Protein AF-A0A084JWZ4-F1 (afdb_monomer_lite)

Organism: Nonlabens ulvanivorans (NCBI:txid906888)

Secondary structure (DSSP, 8-state):
--HHHHHHHHHHHHHHHHHHHHHHHHHHHHHHHHHTTHHHHHHHHHHHHHHHHHHHHHHHHHHHHHHHHHH-THHHHTSHHHIIIIIIHHHHHHHHHHHHHHHHHHHHTT-GGGHHHHHHHHHHHHHHHHHHHHHHHHHHHHHHHHHHHHHHHHHHHHHHHHHHHHHHHHHHHHHHHHHHHHHHHHHHHHHHHHHHHHHHHHHHHHS-----S----

pLDDT: mean 75.34, std 12.25, range [32.91, 95.06]

Radius of gyration: 44.5 Å; chains: 1; bounding box: 97×30×131 Å

Sequence (217 aa):
MTSQNINEFIIKKAERQAILRHRKVELEQLDFDLIGSKFTRGLRTTYYFIKRILLLLLGIVLLVTGLTFFMAPDIIFDSPETKALIIDEVSKDEIKDFKTKVVQASLETNLTERKNLFDLTIDTFVNARKKMIEEEVTFAIQFLAVLIILLAISFFYISRLSRKLQKRNQLISKADTLTQNILRDYQLTIDEEEKELDLMKGMLTQNSPNSDPNKPI

Foldseek 3Di:
DPLVVLVVVLVVLVVVLVVLVVVLVVLVVVLVVVVVPQVVLVVLLVVLVVLLVVLLVLLVVLQVVLVCCQVCVVVVCVDPVNCCVQLVVVLVVVLVVVLVVLVVVCVVPVPPVCPVVSVVVSVVVSVVVSVVSVVVSSVVSNVVSVVSNVVSVVSNVVSVVSVVSSVVSVVVNVVSVVSVVVSVVSVVVSVVSVVVSVVSVVVSVVPDPDPDPDDDD

Structure (mmCIF, N/CA/C/O backbone):
data_AF-A0A084JWZ4-F1
#
_entry.id   AF-A0A084JWZ4-F1
#
loop_
_atom_site.group_PDB
_atom_site.id
_atom_site.type_symbol
_atom_site.label_atom_id
_atom_site.label_alt_id
_atom_site.label_comp_id
_atom_site.label_asym_id
_atom_site.label_entity_id
_atom_site.label_seq_id
_atom_site.pdbx_PDB_ins_code
_atom_site.Cartn_x
_atom_site.Cartn_y
_atom_site.Cartn_z
_atom_site.occupancy
_atom_site.B_iso_or_equiv
_atom_site.auth_seq_id
_atom_site.auth_comp_id
_atom_site.auth_asym_id
_atom_site.auth_atom_id
_atom_site.pdbx_PDB_model_num
ATOM 1 N N . MET A 1 1 ? -36.615 -14.249 58.128 1.00 49.28 1 MET A N 1
ATOM 2 C CA . MET A 1 1 ? -35.277 -13.639 58.289 1.00 49.28 1 MET A CA 1
ATOM 3 C C . MET A 1 1 ? -35.343 -12.693 59.473 1.00 49.28 1 MET A C 1
ATOM 5 O O . MET A 1 1 ? -36.250 -11.877 59.509 1.00 49.28 1 MET A O 1
ATOM 9 N N . THR A 1 2 ? -34.459 -12.834 60.458 1.00 55.88 2 THR A N 1
ATOM 10 C CA . THR A 1 2 ? -34.326 -11.896 61.585 1.00 55.88 2 THR A CA 1
ATOM 11 C C . THR A 1 2 ? -33.846 -10.531 61.084 1.00 55.88 2 THR A C 1
ATOM 13 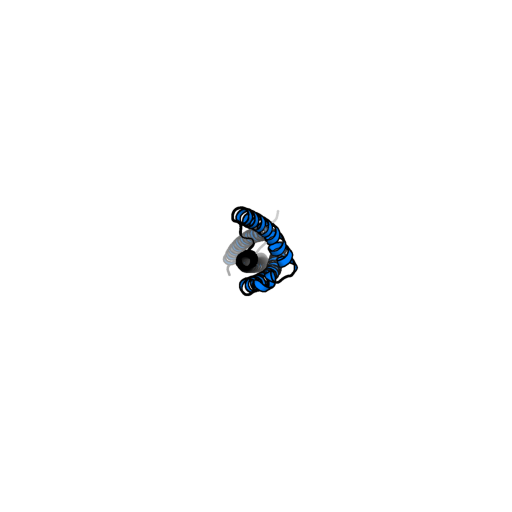O O . THR A 1 2 ? -33.060 -10.467 60.141 1.00 55.88 2 THR A O 1
ATOM 16 N N . SER A 1 3 ? -34.290 -9.440 61.711 1.00 58.22 3 SER A N 1
ATOM 17 C CA . SER A 1 3 ? -33.994 -8.053 61.305 1.00 58.22 3 SER A CA 1
ATOM 18 C C . SER A 1 3 ? -32.489 -7.764 61.180 1.00 58.22 3 SER A C 1
ATOM 20 O O . SER A 1 3 ? -32.076 -6.990 60.322 1.00 58.22 3 SER A O 1
ATOM 22 N N . GLN A 1 4 ? -31.656 -8.448 61.975 1.00 63.34 4 GLN A N 1
ATOM 23 C CA . GLN A 1 4 ? -30.190 -8.411 61.873 1.00 63.34 4 GLN A CA 1
ATOM 24 C C . GLN A 1 4 ? -29.649 -8.995 60.558 1.00 63.34 4 GLN A C 1
ATOM 26 O O . GLN A 1 4 ? -28.788 -8.372 59.946 1.00 63.34 4 GLN A O 1
ATOM 31 N N . ASN A 1 5 ? -30.194 -10.118 60.073 1.00 67.12 5 ASN A N 1
ATOM 32 C CA . ASN A 1 5 ? -29.768 -10.725 58.804 1.00 67.12 5 ASN A CA 1
ATOM 33 C C . ASN A 1 5 ? -30.098 -9.828 57.604 1.00 67.12 5 ASN A C 1
ATOM 35 O O . ASN A 1 5 ? -29.364 -9.824 56.622 1.00 67.12 5 ASN A O 1
ATOM 39 N N . ILE A 1 6 ? -31.193 -9.065 57.673 1.00 66.31 6 ILE A N 1
ATOM 40 C CA . ILE A 1 6 ? -31.564 -8.114 56.616 1.00 66.31 6 ILE A CA 1
ATOM 41 C C . ILE A 1 6 ? -30.599 -6.919 56.626 1.00 66.31 6 ILE A C 1
ATOM 43 O O . ILE A 1 6 ? -30.155 -6.481 55.569 1.00 66.31 6 ILE A O 1
ATOM 47 N N . ASN A 1 7 ? -30.205 -6.440 57.809 1.00 70.69 7 ASN A N 1
ATOM 48 C CA . ASN A 1 7 ? -29.277 -5.317 57.945 1.00 70.69 7 ASN A CA 1
ATOM 49 C C . ASN A 1 7 ? -27.851 -5.668 57.472 1.00 70.69 7 ASN A C 1
ATOM 51 O O . ASN A 1 7 ? -27.234 -4.894 56.744 1.00 70.69 7 ASN A O 1
ATOM 55 N N . GLU A 1 8 ? -27.352 -6.865 57.799 1.00 74.19 8 GLU A N 1
ATOM 56 C CA . GLU A 1 8 ? -26.080 -7.380 57.262 1.00 74.19 8 GLU A CA 1
ATOM 57 C C . GLU A 1 8 ? -26.112 -7.521 55.732 1.00 74.19 8 GLU A C 1
ATOM 59 O O . GLU A 1 8 ? -25.141 -7.191 55.046 1.00 74.19 8 GLU A O 1
ATOM 64 N N . PHE A 1 9 ? -27.242 -7.968 55.175 1.00 73.06 9 PHE A N 1
ATOM 65 C CA . PHE A 1 9 ? -27.407 -8.103 53.728 1.00 73.06 9 PHE A CA 1
ATOM 66 C C . PHE A 1 9 ? -27.413 -6.742 53.016 1.00 73.06 9 PHE A C 1
ATOM 68 O O . PHE A 1 9 ? -26.829 -6.610 51.939 1.00 73.06 9 PHE A O 1
ATOM 75 N N . ILE A 1 10 ? -28.014 -5.719 53.635 1.00 73.44 10 ILE A N 1
ATOM 76 C CA . ILE A 1 10 ? -28.015 -4.335 53.140 1.00 73.44 10 ILE A CA 1
ATOM 77 C C . ILE A 1 10 ? -26.596 -3.756 53.131 1.00 73.44 10 ILE A C 1
ATOM 79 O O . ILE A 1 10 ? -26.191 -3.188 52.119 1.00 73.44 10 ILE A O 1
ATOM 83 N N . ILE A 1 11 ? -25.823 -3.933 54.209 1.00 77.44 11 ILE A N 1
ATOM 84 C CA . ILE A 1 11 ? -24.435 -3.441 54.292 1.00 77.44 11 ILE A CA 1
ATOM 85 C C . ILE A 1 11 ? -23.574 -4.090 53.203 1.00 77.44 11 ILE A C 1
ATOM 87 O O . ILE A 1 11 ? -22.902 -3.395 52.443 1.00 77.44 11 ILE A O 1
ATOM 91 N N . LYS A 1 12 ? -23.668 -5.415 53.047 1.00 77.25 12 LYS A N 1
ATOM 92 C CA . LYS A 1 12 ? -22.908 -6.157 52.032 1.00 77.25 12 LYS A CA 1
ATOM 93 C C . LYS A 1 12 ? -23.286 -5.763 50.597 1.00 77.25 12 LYS A C 1
ATOM 95 O O . LYS A 1 12 ? -22.424 -5.726 49.718 1.00 77.25 12 LYS A O 1
ATOM 100 N N . LYS A 1 13 ? -24.563 -5.447 50.343 1.00 74.94 13 LYS A N 1
ATOM 101 C CA . LYS A 1 13 ? -25.017 -4.898 49.053 1.00 74.94 13 LYS A CA 1
ATOM 102 C C . LYS A 1 13 ? -24.510 -3.472 48.824 1.00 74.94 13 LYS A C 1
ATOM 104 O O . LYS A 1 13 ? -24.059 -3.180 47.723 1.00 74.94 13 LYS A O 1
ATOM 109 N N . ALA A 1 14 ? -24.508 -2.617 49.846 1.00 74.00 14 ALA A N 1
ATOM 110 C CA . ALA A 1 14 ? -23.980 -1.256 49.746 1.00 74.00 14 ALA A CA 1
ATOM 111 C C . ALA A 1 14 ? -22.467 -1.236 49.446 1.00 74.00 14 ALA A C 1
ATOM 113 O O . ALA A 1 14 ? -22.013 -0.469 48.597 1.00 74.00 14 ALA A O 1
ATOM 114 N N . GLU A 1 15 ? -21.689 -2.127 50.070 1.00 74.62 15 GLU A N 1
ATOM 115 C CA . GLU A 1 15 ? -20.261 -2.300 49.763 1.00 74.62 15 GLU A CA 1
ATOM 116 C C . GLU A 1 15 ? -20.035 -2.752 48.315 1.00 74.62 15 GLU A C 1
ATOM 118 O O . GLU A 1 15 ? -19.176 -2.217 47.611 1.00 74.62 15 GLU A O 1
ATOM 123 N N . ARG A 1 16 ? -20.843 -3.702 47.830 1.00 73.44 16 ARG A N 1
ATOM 124 C CA . ARG A 1 16 ? -20.777 -4.157 46.437 1.00 73.44 16 ARG A CA 1
ATOM 125 C C . ARG A 1 16 ? -21.090 -3.023 45.460 1.00 73.44 16 ARG A C 1
ATOM 127 O O . ARG A 1 16 ? -20.353 -2.846 44.491 1.00 73.44 16 ARG A O 1
ATOM 134 N N . GLN A 1 17 ? -22.106 -2.216 45.754 1.00 73.75 17 GLN A N 1
ATOM 135 C CA . GLN A 1 17 ? -22.479 -1.060 44.943 1.00 73.75 17 GLN A CA 1
ATOM 136 C C . GLN A 1 17 ? -21.348 -0.018 44.884 1.00 73.75 17 GLN A C 1
ATOM 138 O O . GLN A 1 17 ? -21.063 0.526 43.815 1.00 73.75 17 GLN A O 1
ATOM 143 N N . ALA A 1 18 ? -20.646 0.223 45.997 1.00 75.62 18 ALA A N 1
ATOM 144 C CA . ALA A 1 18 ? -19.486 1.114 46.033 1.00 75.62 18 ALA A CA 1
ATOM 145 C C . ALA A 1 18 ? -18.337 0.610 45.138 1.00 75.62 18 ALA A C 1
ATOM 147 O O . ALA A 1 18 ? -17.755 1.390 44.380 1.00 75.62 18 ALA A O 1
ATOM 148 N N . ILE A 1 19 ? -18.059 -0.699 45.152 1.00 78.56 19 ILE A N 1
ATOM 149 C CA . ILE A 1 19 ? -17.044 -1.326 44.288 1.00 78.56 19 ILE A CA 1
ATOM 150 C C . ILE A 1 19 ? -17.431 -1.208 42.806 1.00 78.56 19 ILE A C 1
ATOM 152 O O . ILE A 1 19 ? -16.580 -0.913 41.964 1.00 78.56 19 ILE A O 1
ATOM 156 N N . LEU A 1 20 ? -18.707 -1.417 42.470 1.00 76.12 20 LEU A N 1
ATOM 157 C CA . LEU A 1 20 ? -19.204 -1.288 41.096 1.00 76.12 20 LEU A CA 1
ATOM 158 C C . LEU A 1 20 ? -19.102 0.157 40.592 1.00 76.12 20 LEU A C 1
ATOM 160 O O . LEU A 1 20 ? -18.635 0.382 39.476 1.00 76.12 20 LEU A O 1
ATOM 164 N N . ARG A 1 21 ? -19.462 1.140 41.427 1.00 77.00 21 ARG A N 1
ATOM 165 C CA . ARG A 1 21 ? -19.322 2.570 41.110 1.00 77.00 21 ARG A CA 1
ATOM 166 C C . ARG A 1 21 ? -17.859 2.961 40.894 1.00 77.00 21 ARG A C 1
ATOM 168 O O . ARG A 1 21 ? -17.566 3.648 39.921 1.00 77.00 21 ARG A O 1
ATOM 175 N N . HIS A 1 22 ? -16.942 2.472 41.731 1.00 77.25 22 HIS A N 1
ATOM 176 C CA . HIS A 1 22 ? -15.507 2.711 41.557 1.00 77.25 22 HIS A CA 1
ATOM 177 C C . HIS A 1 22 ? -14.990 2.165 40.218 1.00 77.25 22 HIS A C 1
ATOM 179 O O . HIS A 1 22 ? -14.359 2.888 39.451 1.00 77.25 22 HIS A O 1
ATOM 185 N N . ARG A 1 23 ? -15.321 0.909 39.888 1.00 76.19 23 ARG A N 1
ATOM 186 C CA . ARG A 1 23 ? -14.926 0.290 38.610 1.00 76.19 23 ARG A CA 1
ATOM 187 C C . ARG A 1 23 ? -15.534 0.995 37.400 1.00 76.19 23 ARG A C 1
ATOM 189 O O . ARG A 1 23 ? -14.887 1.082 36.361 1.00 76.19 23 ARG A O 1
ATOM 196 N N . LYS A 1 24 ? -16.759 1.515 37.522 1.00 79.38 24 LYS A N 1
ATOM 197 C CA . LYS A 1 24 ? -17.387 2.317 36.467 1.00 79.38 24 LYS A CA 1
ATOM 198 C C . LYS A 1 24 ? -16.588 3.592 36.190 1.00 79.38 24 LYS A C 1
ATOM 200 O O . LYS A 1 24 ? -16.329 3.884 35.031 1.00 79.38 24 LYS A O 1
ATOM 205 N N . VAL A 1 25 ? -16.163 4.309 37.232 1.00 81.44 25 VAL A N 1
ATOM 206 C CA . VAL A 1 25 ? -15.364 5.540 37.092 1.00 81.44 25 VAL A CA 1
ATOM 207 C C . VAL A 1 25 ? -14.001 5.256 36.450 1.00 81.44 25 VAL A C 1
ATOM 209 O O . VAL A 1 25 ? -13.590 5.992 35.557 1.00 81.44 25 VAL A O 1
ATOM 212 N N . GLU A 1 26 ? -13.329 4.164 36.831 1.00 78.56 26 GLU A N 1
ATOM 213 C CA . GLU A 1 26 ? -12.083 3.734 36.172 1.00 78.56 26 GLU A CA 1
ATOM 214 C C . GLU A 1 26 ? -12.296 3.439 34.678 1.00 78.56 26 GLU A C 1
ATOM 216 O O . GLU A 1 26 ? -11.493 3.846 33.838 1.00 78.56 26 GLU A O 1
ATOM 221 N N . LEU A 1 27 ? -13.396 2.766 34.326 1.00 77.50 27 LEU A N 1
ATOM 222 C CA . LEU A 1 27 ? -13.747 2.471 32.934 1.00 77.50 27 LEU A CA 1
ATOM 223 C C . LEU A 1 27 ? -14.128 3.728 32.138 1.00 77.50 27 LEU A C 1
ATOM 225 O O . LEU A 1 27 ? -13.791 3.816 30.960 1.00 77.50 27 LEU A O 1
ATOM 229 N N . GLU A 1 28 ? -14.794 4.703 32.759 1.00 77.62 28 GLU A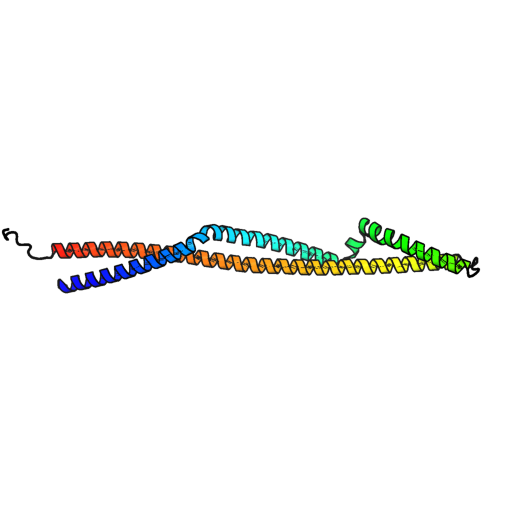 N 1
ATOM 230 C CA . GLU A 1 28 ? -15.114 5.998 32.141 1.00 77.62 28 GLU A CA 1
ATOM 231 C C . GLU A 1 28 ? -13.851 6.822 31.868 1.00 77.62 28 GLU A C 1
ATOM 233 O O . GLU A 1 28 ? -13.738 7.418 30.798 1.00 77.62 28 GLU A O 1
ATOM 238 N N . GLN A 1 29 ? -12.880 6.817 32.786 1.00 79.19 29 GLN A N 1
ATOM 239 C CA . GLN A 1 29 ? -11.580 7.461 32.572 1.00 79.19 29 GLN A CA 1
ATOM 240 C C . GLN A 1 29 ? -10.803 6.796 31.429 1.00 79.19 29 GLN A C 1
ATOM 242 O O . GLN A 1 29 ? -10.316 7.483 30.533 1.00 79.19 29 GLN A O 1
ATOM 247 N N . LEU A 1 30 ? -10.770 5.460 31.401 1.00 73.56 30 LEU A N 1
ATOM 248 C CA . LEU A 1 30 ? -10.185 4.693 30.298 1.00 73.56 30 LEU A CA 1
ATOM 249 C C . LEU A 1 30 ? -10.874 4.982 28.956 1.00 73.56 30 LEU A C 1
ATOM 251 O O . LEU A 1 30 ? -10.190 5.126 27.944 1.00 73.56 30 LEU A O 1
ATOM 255 N N . ASP 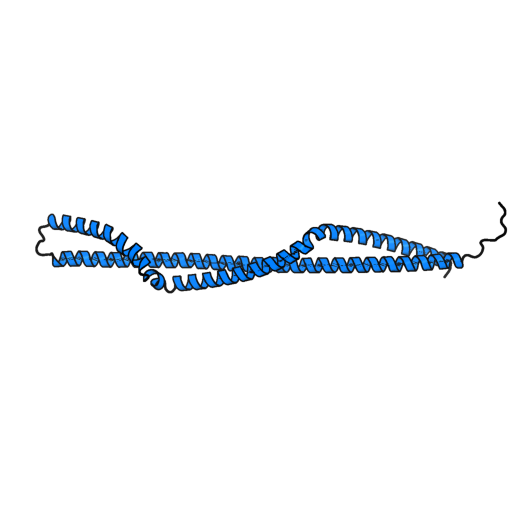A 1 31 ? -12.208 5.086 28.922 1.00 73.31 31 ASP A N 1
ATOM 256 C CA . ASP A 1 31 ? -12.927 5.447 27.695 1.00 73.31 31 ASP A CA 1
ATOM 257 C C . ASP A 1 31 ? -12.630 6.894 27.285 1.00 73.31 31 ASP A C 1
ATOM 259 O O . ASP A 1 31 ? -12.430 7.151 26.100 1.00 73.31 31 ASP A O 1
ATOM 263 N N . PHE A 1 32 ? -12.528 7.833 28.233 1.00 71.06 32 PHE A N 1
ATOM 264 C CA . PHE A 1 32 ? -12.199 9.237 27.965 1.00 71.06 32 PHE A CA 1
ATOM 265 C C . PHE A 1 32 ? -10.807 9.407 27.349 1.00 71.06 32 PHE A C 1
ATOM 267 O O . PHE A 1 32 ? -10.669 10.083 26.324 1.00 71.06 32 PHE A O 1
ATOM 274 N N . ASP A 1 33 ? -9.807 8.701 27.875 1.00 67.31 33 ASP A N 1
ATOM 275 C CA . ASP A 1 33 ? -8.459 8.659 27.299 1.00 67.31 33 ASP A CA 1
ATOM 276 C C . ASP A 1 33 ? -8.450 8.062 25.876 1.00 67.31 33 ASP A C 1
ATOM 278 O O . ASP A 1 33 ? -7.599 8.390 25.042 1.00 67.31 33 ASP A O 1
ATOM 282 N N . LEU A 1 34 ? -9.437 7.220 25.548 1.00 65.75 34 LEU A N 1
ATOM 283 C CA . LEU A 1 34 ? -9.614 6.607 24.227 1.00 65.75 34 LEU A CA 1
ATOM 284 C C . LEU A 1 34 ? -10.520 7.427 23.277 1.00 65.75 34 LEU A C 1
ATOM 286 O O . LEU A 1 34 ? -10.399 7.296 22.050 1.00 65.75 34 LEU A O 1
ATOM 290 N N . ILE A 1 35 ? -11.399 8.296 23.797 1.00 59.91 35 ILE A N 1
ATOM 291 C CA . ILE A 1 35 ? -12.457 9.019 23.060 1.00 59.91 35 ILE A CA 1
ATOM 292 C C . ILE A 1 35 ? -11.898 9.976 22.002 1.00 59.91 35 ILE A C 1
ATOM 294 O O . ILE A 1 35 ? -12.478 10.076 20.914 1.00 59.91 35 ILE A O 1
ATOM 298 N N . GLY A 1 36 ? -10.729 10.587 22.228 1.00 55.69 36 GLY A N 1
ATOM 299 C CA . GLY A 1 36 ? -10.075 11.453 21.234 1.00 55.69 36 GLY A CA 1
ATOM 300 C C . GLY A 1 36 ? -9.778 10.760 19.888 1.00 55.69 36 GLY A C 1
ATOM 301 O O . GLY A 1 36 ? -9.501 11.413 18.880 1.00 55.69 36 GLY A O 1
ATOM 302 N N . SER A 1 37 ? -9.859 9.425 19.837 1.00 59.88 37 SER A N 1
ATOM 303 C CA . SER A 1 37 ? -9.441 8.605 18.700 1.00 59.88 37 SER A CA 1
ATOM 304 C C . SER A 1 37 ? -10.580 8.007 17.861 1.00 59.88 37 SER A C 1
ATOM 306 O O . SER A 1 37 ? -10.310 7.499 16.774 1.00 59.88 37 SER A O 1
ATOM 308 N N . LYS A 1 38 ? -11.847 8.038 18.301 1.00 62.94 38 LYS A N 1
ATOM 309 C CA . LYS A 1 38 ? -12.907 7.190 17.701 1.00 62.94 38 LYS A CA 1
ATOM 310 C C . LYS A 1 38 ? -13.299 7.607 16.272 1.00 62.94 38 LYS A C 1
ATOM 312 O O . LYS A 1 38 ? -13.187 6.810 15.338 1.00 62.94 38 LYS A O 1
ATOM 317 N N . PHE A 1 39 ? -13.676 8.871 16.061 1.00 63.94 39 PHE A N 1
ATOM 318 C CA . PHE A 1 39 ? -14.054 9.376 14.727 1.00 63.94 39 PHE A CA 1
ATOM 319 C C . PHE A 1 39 ? -12.855 9.425 13.764 1.00 63.94 39 PHE A C 1
ATOM 321 O O . PHE A 1 39 ? -12.931 9.002 12.607 1.00 63.94 39 PHE A O 1
ATOM 328 N N . THR A 1 40 ? -11.699 9.855 14.272 1.00 68.00 40 THR A N 1
ATOM 329 C CA . THR A 1 40 ? -10.453 9.911 13.499 1.00 68.00 40 THR A CA 1
ATOM 330 C C . THR A 1 40 ? -9.952 8.512 13.112 1.00 68.00 40 THR A C 1
ATOM 332 O O . THR A 1 40 ? -9.404 8.352 12.019 1.00 68.00 40 THR A O 1
ATOM 335 N N . ARG A 1 41 ? -10.186 7.463 13.921 1.00 69.94 41 ARG A N 1
ATOM 336 C CA . ARG A 1 41 ? -9.896 6.058 13.560 1.00 69.94 41 ARG A CA 1
ATOM 337 C C . ARG A 1 41 ? -10.771 5.531 12.437 1.00 69.94 41 ARG A C 1
ATOM 339 O O . ARG A 1 41 ? -10.244 4.829 11.571 1.00 69.94 41 ARG A O 1
ATOM 346 N N . GLY A 1 42 ? -12.066 5.846 12.440 1.00 66.75 42 GLY A N 1
ATOM 347 C CA . GLY A 1 42 ? -12.983 5.457 11.364 1.00 66.75 42 GLY A CA 1
ATOM 348 C C . GLY A 1 42 ? -12.496 5.989 10.016 1.00 66.75 42 GLY A C 1
ATOM 349 O O . GLY A 1 42 ? -12.228 5.214 9.096 1.00 66.75 42 GLY A O 1
ATOM 350 N N . LEU A 1 43 ? -12.226 7.297 9.954 1.00 73.12 43 LEU A N 1
ATOM 351 C CA . LEU A 1 43 ? -11.665 7.951 8.768 1.00 73.12 43 LEU A CA 1
ATOM 352 C C . LEU A 1 43 ? -10.295 7.386 8.375 1.00 73.12 43 LEU A C 1
ATOM 354 O O . LEU A 1 43 ? -10.064 7.098 7.201 1.00 73.12 43 LEU A O 1
ATOM 358 N N . ARG A 1 44 ? -9.394 7.149 9.340 1.00 73.19 44 ARG A N 1
ATOM 359 C CA . ARG A 1 44 ? -8.085 6.524 9.073 1.00 73.19 44 ARG A CA 1
ATOM 360 C C . ARG A 1 44 ? -8.225 5.126 8.479 1.00 73.19 44 ARG A C 1
ATOM 362 O O . ARG A 1 44 ? -7.455 4.762 7.598 1.00 73.19 44 ARG A O 1
ATOM 369 N N . THR A 1 45 ? -9.191 4.336 8.936 1.00 75.12 45 THR A N 1
ATOM 370 C CA . THR A 1 45 ? -9.418 2.970 8.441 1.00 75.12 45 THR A CA 1
ATOM 371 C C . THR A 1 45 ? -9.863 2.979 6.979 1.00 75.12 45 THR A C 1
ATOM 373 O O . THR A 1 45 ? -9.301 2.234 6.173 1.00 75.12 45 THR A O 1
ATOM 376 N N . THR A 1 46 ? -10.795 3.865 6.617 1.00 76.50 46 THR A N 1
ATOM 377 C CA . THR A 1 46 ? -11.227 4.071 5.225 1.00 76.50 46 THR A CA 1
ATOM 378 C C . THR A 1 46 ? -10.095 4.630 4.364 1.00 76.50 46 THR A C 1
ATOM 380 O O . THR A 1 46 ? -9.848 4.131 3.267 1.00 76.50 46 THR A O 1
ATOM 383 N N . TYR A 1 47 ? -9.328 5.590 4.886 1.00 85.75 47 TYR A N 1
ATOM 384 C CA . TYR A 1 47 ? -8.145 6.130 4.215 1.00 85.75 47 TYR A CA 1
ATOM 385 C C . TYR A 1 47 ? -7.109 5.040 3.905 1.00 85.75 47 TYR A C 1
ATOM 387 O O . TYR A 1 47 ? -6.653 4.938 2.768 1.00 85.75 47 TYR A O 1
ATOM 395 N N . TYR A 1 48 ? -6.760 4.180 4.871 1.00 82.75 48 TYR A N 1
ATOM 396 C CA . TYR A 1 48 ? -5.814 3.082 4.637 1.00 82.75 48 TYR A CA 1
ATOM 397 C C . TYR A 1 48 ? -6.335 2.069 3.617 1.00 82.75 48 TYR A C 1
ATOM 399 O O . TYR A 1 48 ? -5.536 1.498 2.875 1.00 82.75 48 TYR A O 1
ATOM 407 N N . PHE A 1 49 ? -7.650 1.855 3.556 1.00 78.69 49 PHE A N 1
ATOM 408 C CA . PHE A 1 49 ? -8.265 0.991 2.554 1.00 78.69 49 PHE A CA 1
ATOM 409 C C . PHE A 1 49 ? -8.137 1.572 1.140 1.00 78.69 49 PHE A C 1
ATOM 411 O O . PHE A 1 49 ? -7.635 0.888 0.248 1.00 78.69 49 PHE A O 1
ATOM 418 N N . ILE A 1 50 ? -8.505 2.843 0.949 1.00 85.50 50 ILE A N 1
ATOM 419 C CA . ILE A 1 50 ? -8.387 3.533 -0.345 1.00 85.50 50 ILE A CA 1
ATOM 420 C C . ILE A 1 50 ? -6.919 3.608 -0.771 1.00 85.50 50 ILE A C 1
ATOM 422 O O . ILE A 1 50 ? -6.570 3.200 -1.879 1.00 85.50 50 ILE A O 1
ATOM 426 N N . LYS A 1 51 ? -6.037 4.042 0.139 1.00 84.94 51 LYS A N 1
ATOM 427 C CA . LYS A 1 51 ? -4.589 4.096 -0.088 1.00 84.94 51 LYS A CA 1
ATOM 428 C C . LYS A 1 51 ? -4.052 2.742 -0.541 1.00 84.94 51 LYS A C 1
ATOM 430 O O . LYS A 1 51 ? -3.253 2.678 -1.465 1.00 84.94 51 LYS A O 1
ATOM 435 N N . ARG A 1 52 ? -4.506 1.649 0.074 1.00 85.19 52 ARG A N 1
ATOM 436 C CA . ARG A 1 52 ? -4.100 0.293 -0.304 1.00 85.19 52 ARG A CA 1
ATOM 437 C C . ARG A 1 52 ? -4.508 -0.053 -1.736 1.00 85.19 52 ARG A C 1
ATOM 439 O O . ARG A 1 52 ? -3.680 -0.600 -2.455 1.00 85.19 52 ARG A O 1
ATOM 446 N N . ILE A 1 53 ? -5.748 0.228 -2.135 1.00 88.12 53 ILE A N 1
ATOM 447 C CA . ILE A 1 53 ? -6.227 -0.055 -3.499 1.00 88.12 53 ILE A CA 1
ATOM 448 C C . ILE A 1 53 ? -5.382 0.707 -4.519 1.00 88.12 53 ILE A C 1
ATOM 450 O O . ILE A 1 53 ? -4.890 0.114 -5.475 1.00 88.12 53 ILE A O 1
ATOM 454 N N . LEU A 1 54 ? -5.151 1.993 -4.264 1.00 91.19 54 LEU A N 1
ATOM 455 C CA . LEU A 1 54 ? -4.384 2.863 -5.150 1.00 91.19 54 LEU A CA 1
ATOM 456 C C . LEU A 1 54 ? -2.926 2.388 -5.278 1.00 91.19 54 LEU A C 1
ATOM 458 O O . LEU A 1 54 ? -2.411 2.262 -6.383 1.00 91.19 54 LEU A O 1
ATOM 462 N N . LEU A 1 55 ? -2.292 2.016 -4.159 1.00 90.69 55 LEU A N 1
ATOM 463 C CA . LEU A 1 55 ? -0.936 1.453 -4.150 1.00 90.69 55 LEU A CA 1
ATOM 464 C C . LEU A 1 55 ? -0.840 0.099 -4.864 1.00 90.69 55 LEU A C 1
ATOM 466 O O . LEU A 1 55 ? 0.175 -0.176 -5.496 1.00 90.69 55 LEU A O 1
ATOM 470 N N . LEU A 1 56 ? -1.865 -0.756 -4.760 1.00 91.19 56 LEU A N 1
ATOM 471 C CA . LEU A 1 56 ? -1.896 -2.029 -5.487 1.00 91.19 56 LEU A CA 1
ATOM 472 C C . LEU A 1 56 ? -1.992 -1.802 -6.990 1.00 91.19 56 LEU A C 1
ATOM 474 O O . LEU A 1 56 ? -1.224 -2.408 -7.726 1.00 91.19 56 LEU A O 1
ATOM 478 N N . LEU A 1 57 ? -2.899 -0.928 -7.430 1.00 92.50 57 LEU A N 1
ATOM 479 C CA . LEU A 1 57 ? -3.043 -0.587 -8.844 1.00 92.50 57 LEU A CA 1
ATOM 480 C C . LEU A 1 57 ? -1.746 -0.005 -9.402 1.00 92.50 57 LEU A C 1
ATOM 482 O O . LEU A 1 57 ? -1.253 -0.485 -10.417 1.00 92.50 57 LEU A O 1
ATOM 486 N N . LEU A 1 58 ? -1.152 0.962 -8.698 1.00 94.00 58 LEU A N 1
ATOM 487 C CA . LEU A 1 58 ? 0.109 1.573 -9.106 1.00 94.00 58 LEU A CA 1
ATOM 488 C C . LEU A 1 58 ? 1.248 0.545 -9.169 1.00 94.00 58 LEU A C 1
ATOM 490 O O . LEU A 1 58 ? 2.001 0.524 -10.137 1.00 94.00 58 LEU A O 1
ATOM 494 N N . GLY A 1 59 ? 1.346 -0.337 -8.170 1.00 91.81 59 GLY A N 1
ATOM 495 C CA . GLY A 1 59 ? 2.330 -1.419 -8.154 1.00 91.81 59 GLY A CA 1
ATOM 496 C C . GLY A 1 59 ? 2.147 -2.406 -9.309 1.00 91.81 59 GLY A C 1
ATOM 497 O O . GLY A 1 59 ? 3.131 -2.805 -9.918 1.00 91.81 59 GLY A O 1
ATOM 498 N N . ILE A 1 60 ? 0.905 -2.769 -9.651 1.00 93.25 60 ILE A N 1
ATOM 499 C CA . ILE A 1 60 ? 0.613 -3.652 -10.792 1.00 93.25 60 ILE A CA 1
ATOM 500 C C . ILE A 1 60 ? 1.026 -2.981 -12.100 1.00 93.25 60 ILE A C 1
ATOM 502 O O . ILE A 1 60 ? 1.719 -3.607 -12.895 1.00 93.25 60 ILE A O 1
ATOM 506 N N . VAL A 1 61 ? 0.649 -1.716 -12.306 1.00 94.69 61 VAL A N 1
ATOM 507 C CA . VAL A 1 61 ? 1.013 -0.967 -13.517 1.00 94.69 61 VAL A CA 1
ATOM 508 C C . VAL A 1 61 ? 2.531 -0.881 -13.656 1.00 94.69 61 VAL A C 1
ATOM 510 O O . VAL A 1 61 ? 3.059 -1.248 -14.696 1.00 94.69 61 VAL A O 1
ATOM 513 N N . LEU A 1 62 ? 3.243 -0.480 -12.599 1.00 94.25 62 LEU A N 1
ATOM 514 C CA . LEU A 1 62 ? 4.707 -0.407 -12.615 1.00 94.25 62 LEU A CA 1
ATOM 515 C C . LEU A 1 62 ? 5.354 -1.767 -12.883 1.00 94.25 62 LEU A C 1
ATOM 517 O O . LEU A 1 62 ? 6.318 -1.837 -13.637 1.00 94.25 62 LEU A O 1
ATOM 521 N N . LEU A 1 63 ? 4.831 -2.843 -12.293 1.00 93.94 63 LEU A N 1
ATOM 522 C CA . LEU A 1 63 ? 5.368 -4.185 -12.500 1.00 93.94 63 LEU A CA 1
ATOM 523 C C . LEU A 1 63 ? 5.173 -4.646 -13.945 1.00 93.94 63 LEU A C 1
ATOM 525 O O . LEU A 1 63 ? 6.107 -5.186 -14.530 1.00 93.94 63 LEU A O 1
ATOM 529 N N . VAL A 1 64 ? 3.986 -4.419 -14.518 1.00 93.81 64 VAL A N 1
ATOM 530 C CA . VAL A 1 64 ? 3.709 -4.738 -15.923 1.00 93.81 64 VAL A CA 1
ATOM 531 C C . VAL A 1 64 ? 4.642 -3.929 -16.812 1.00 93.81 64 VAL A C 1
ATOM 533 O O . VAL A 1 64 ? 5.405 -4.530 -17.552 1.00 93.81 64 VAL A O 1
ATOM 536 N N . THR A 1 65 ? 4.667 -2.602 -16.675 1.00 91.75 65 THR A N 1
ATOM 537 C CA . THR A 1 65 ? 5.528 -1.723 -17.477 1.00 91.75 65 THR A CA 1
ATOM 538 C C . THR A 1 65 ? 7.006 -2.100 -17.365 1.00 91.75 65 THR A C 1
ATOM 540 O O . THR A 1 65 ? 7.692 -2.201 -18.378 1.00 91.75 65 THR A O 1
ATOM 543 N N . GLY A 1 66 ? 7.495 -2.364 -16.150 1.00 91.88 66 GLY A N 1
ATOM 544 C CA . GLY A 1 66 ? 8.870 -2.798 -15.920 1.00 91.88 66 GLY A CA 1
ATOM 545 C C . GLY A 1 66 ? 9.183 -4.141 -16.584 1.00 91.88 66 GLY A C 1
ATOM 546 O O . GLY A 1 66 ? 10.215 -4.272 -17.230 1.00 91.88 66 GLY A O 1
ATOM 547 N N . LEU A 1 67 ? 8.285 -5.128 -16.505 1.00 93.00 67 LEU A N 1
ATOM 548 C CA . LEU A 1 67 ? 8.464 -6.399 -17.215 1.00 93.00 67 LEU A CA 1
ATOM 549 C C . LEU A 1 67 ? 8.474 -6.216 -18.733 1.00 93.00 67 LEU A C 1
ATOM 551 O O . LEU A 1 67 ? 9.313 -6.817 -19.401 1.00 93.00 67 LEU A O 1
ATOM 555 N N . THR A 1 68 ? 7.581 -5.383 -19.274 1.00 90.88 68 THR A N 1
ATOM 556 C CA . THR A 1 68 ? 7.526 -5.118 -20.715 1.00 90.88 68 THR A CA 1
ATOM 557 C C . THR A 1 68 ? 8.826 -4.488 -21.200 1.00 90.88 68 THR A C 1
ATOM 559 O O . THR A 1 68 ? 9.382 -4.938 -22.193 1.00 90.88 68 THR A O 1
ATOM 562 N N . PHE A 1 69 ? 9.351 -3.496 -20.476 1.00 89.75 69 PHE A N 1
ATOM 563 C CA . PHE A 1 69 ? 10.601 -2.821 -20.839 1.00 89.75 69 PHE A CA 1
ATOM 564 C C . PHE A 1 69 ? 11.826 -3.719 -20.675 1.00 89.75 69 PHE A C 1
ATOM 566 O O . PHE A 1 69 ? 12.784 -3.595 -21.429 1.00 89.75 69 PHE A O 1
ATOM 573 N N . PHE A 1 70 ? 11.795 -4.643 -19.714 1.00 90.06 70 PHE A N 1
ATOM 574 C CA . PHE A 1 70 ? 12.868 -5.612 -19.529 1.00 90.06 70 PHE A CA 1
ATOM 575 C C . PHE A 1 70 ? 12.881 -6.682 -20.631 1.00 90.06 70 PHE A C 1
ATOM 577 O O . PHE A 1 70 ? 13.948 -7.024 -21.134 1.00 90.06 70 PHE A O 1
ATOM 584 N N . MET A 1 71 ? 11.711 -7.215 -21.008 1.00 89.12 71 MET A N 1
ATOM 585 C CA . MET A 1 71 ? 11.602 -8.271 -22.025 1.00 89.12 71 MET A CA 1
ATOM 586 C C . MET A 1 71 ? 11.677 -7.755 -23.460 1.00 89.12 71 MET A C 1
ATOM 588 O O . MET A 1 71 ? 12.153 -8.475 -24.331 1.00 89.12 71 MET A O 1
ATOM 592 N N . ALA A 1 72 ? 11.189 -6.543 -23.711 1.00 87.94 72 ALA A N 1
ATOM 593 C CA . ALA A 1 72 ? 11.130 -5.943 -25.037 1.00 87.94 72 ALA A CA 1
ATOM 594 C C . ALA A 1 72 ? 11.663 -4.497 -24.998 1.00 87.94 72 ALA A C 1
ATOM 596 O O . ALA A 1 72 ? 10.901 -3.547 -25.209 1.00 87.94 72 ALA A O 1
ATOM 597 N N . PRO A 1 73 ? 12.967 -4.314 -24.709 1.00 83.88 73 PRO A N 1
ATOM 598 C CA . PRO A 1 73 ? 13.597 -2.991 -24.694 1.00 83.88 73 PRO A CA 1
ATOM 599 C C . PRO A 1 73 ? 13.550 -2.317 -26.073 1.00 83.88 73 PRO A C 1
ATOM 601 O O . PRO A 1 73 ? 13.441 -1.092 -26.158 1.00 83.88 73 PRO A O 1
ATOM 604 N N . ASP A 1 74 ? 13.518 -3.123 -27.137 1.00 78.88 74 ASP A N 1
ATOM 605 C CA . ASP A 1 74 ? 13.433 -2.686 -28.531 1.00 78.88 74 ASP A CA 1
ATOM 606 C C . ASP A 1 74 ? 12.201 -1.812 -28.794 1.00 78.88 74 ASP A C 1
ATOM 608 O O . ASP A 1 74 ? 12.265 -0.895 -29.598 1.00 78.88 74 ASP A O 1
ATOM 612 N N . ILE A 1 75 ? 11.094 -2.005 -28.061 1.00 77.75 75 ILE A N 1
ATOM 613 C CA . ILE A 1 75 ? 9.876 -1.183 -28.204 1.00 77.75 75 ILE A CA 1
ATOM 614 C C . ILE A 1 75 ? 10.154 0.293 -27.882 1.00 77.75 75 ILE A C 1
ATOM 616 O O . ILE A 1 75 ? 9.567 1.185 -28.493 1.00 77.75 75 ILE A O 1
ATOM 620 N N . ILE A 1 76 ? 11.032 0.559 -26.912 1.00 73.38 76 ILE A N 1
ATOM 621 C CA . ILE A 1 76 ? 11.447 1.922 -26.561 1.00 73.38 76 ILE A CA 1
ATOM 622 C C . ILE A 1 76 ? 12.534 2.390 -27.523 1.00 73.38 76 ILE A C 1
ATOM 624 O O . ILE A 1 76 ? 12.490 3.523 -28.001 1.00 73.38 76 ILE A O 1
ATOM 628 N N . PHE A 1 77 ? 13.501 1.519 -27.809 1.00 70.06 77 PHE A N 1
ATOM 629 C CA . PHE A 1 77 ? 14.635 1.856 -28.658 1.00 70.06 77 PHE A CA 1
ATOM 630 C C . PHE A 1 77 ? 14.226 2.171 -30.104 1.00 70.06 77 PHE A C 1
ATOM 632 O O . PHE A 1 77 ? 14.775 3.091 -30.700 1.00 70.06 77 PHE A O 1
ATOM 639 N N . ASP A 1 78 ? 13.230 1.477 -30.656 1.00 72.88 78 ASP A N 1
ATOM 640 C CA . ASP A 1 78 ? 12.706 1.687 -32.009 1.00 72.88 78 ASP A CA 1
ATOM 641 C C . ASP A 1 78 ? 11.860 2.950 -32.160 1.00 72.88 78 ASP A C 1
ATOM 643 O O . ASP A 1 78 ? 11.458 3.289 -33.280 1.00 72.88 78 ASP A O 1
ATOM 647 N N . SER A 1 79 ? 11.613 3.686 -31.073 1.00 76.31 79 SER A N 1
ATOM 648 C CA . SER A 1 79 ? 10.868 4.930 -31.174 1.00 76.31 79 SER A CA 1
ATOM 649 C C . SER A 1 79 ? 11.664 5.976 -31.987 1.00 76.31 79 SER A C 1
ATOM 651 O O . SER A 1 79 ? 12.877 6.133 -31.789 1.00 76.31 79 SER A O 1
ATOM 653 N N . PRO A 1 80 ? 11.011 6.716 -32.908 1.00 68.12 80 PRO A N 1
ATOM 654 C CA . PRO A 1 80 ? 11.689 7.685 -33.775 1.00 68.12 80 PRO A CA 1
ATOM 655 C C . PRO A 1 80 ? 12.442 8.761 -32.987 1.00 68.12 80 PRO A C 1
ATOM 657 O O . PRO A 1 80 ? 13.497 9.227 -33.411 1.00 68.12 80 PRO A O 1
ATOM 660 N N . GLU A 1 81 ? 11.901 9.129 -31.827 1.00 71.00 81 GLU A N 1
ATOM 661 C CA . GLU A 1 81 ? 12.448 10.147 -30.936 1.00 71.00 81 GLU A CA 1
ATOM 662 C C . GLU A 1 81 ? 13.737 9.659 -30.266 1.00 71.00 81 GLU A C 1
ATOM 664 O O . GLU A 1 81 ? 14.734 10.375 -30.255 1.00 71.00 81 GLU A O 1
ATOM 669 N N . THR A 1 82 ? 13.762 8.418 -29.769 1.00 67.19 82 THR A N 1
ATOM 670 C CA . THR A 1 82 ? 14.941 7.855 -29.091 1.00 67.19 82 THR A CA 1
ATOM 671 C C . THR A 1 82 ? 16.087 7.593 -30.069 1.00 67.19 82 THR A C 1
ATOM 673 O O . THR A 1 82 ? 17.239 7.908 -29.762 1.00 67.19 82 THR A O 1
ATOM 676 N N . LYS A 1 83 ? 15.788 7.101 -31.281 1.00 67.50 83 LYS A N 1
ATOM 677 C CA . LYS A 1 83 ? 16.804 6.918 -32.333 1.00 67.50 83 LYS A CA 1
ATOM 678 C C . LYS A 1 83 ? 17.391 8.238 -32.814 1.00 67.50 83 LYS A C 1
ATOM 680 O O . LYS A 1 83 ? 18.606 8.330 -32.973 1.00 67.50 83 LYS A O 1
ATOM 685 N N . ALA A 1 84 ? 16.556 9.253 -33.035 1.00 67.56 84 ALA A N 1
ATOM 686 C CA . ALA A 1 84 ? 17.031 10.562 -33.472 1.00 67.56 84 ALA A CA 1
ATOM 687 C C . ALA A 1 84 ? 17.916 11.232 -32.409 1.00 67.56 84 ALA A C 1
ATOM 689 O O . ALA A 1 84 ? 18.954 11.788 -32.746 1.00 67.56 84 ALA A O 1
ATOM 690 N N . LEU A 1 85 ? 17.541 11.137 -31.131 1.00 66.62 85 LEU A N 1
ATOM 691 C CA . LEU A 1 85 ? 18.229 11.848 -30.052 1.00 66.62 85 LEU A CA 1
ATOM 692 C C . LEU A 1 85 ? 19.538 11.163 -29.623 1.00 66.62 85 LEU A C 1
ATOM 694 O O . LEU A 1 85 ? 20.508 11.839 -29.307 1.00 66.62 85 LEU A O 1
ATOM 698 N N . ILE A 1 86 ? 19.599 9.826 -29.638 1.00 64.31 86 ILE A N 1
ATOM 699 C CA . ILE A 1 86 ? 20.785 9.094 -29.161 1.00 64.31 86 ILE A CA 1
ATOM 700 C C . ILE A 1 86 ? 21.710 8.687 -30.309 1.00 64.31 86 ILE A C 1
ATOM 702 O O . ILE A 1 86 ? 22.924 8.844 -30.209 1.00 64.31 86 ILE A O 1
ATOM 706 N N . ILE A 1 87 ? 21.166 8.169 -31.413 1.00 64.44 87 ILE A N 1
ATOM 707 C CA . ILE A 1 87 ? 21.995 7.630 -32.497 1.00 64.44 87 ILE A CA 1
ATOM 708 C C . ILE A 1 87 ? 22.445 8.756 -33.419 1.00 64.44 87 ILE A C 1
ATOM 710 O O . ILE A 1 87 ? 23.621 8.813 -33.752 1.00 64.44 87 ILE A O 1
ATOM 714 N N . ASP A 1 88 ? 21.561 9.655 -33.845 1.00 65.88 88 ASP A N 1
ATOM 715 C CA . ASP A 1 88 ? 21.924 10.644 -34.868 1.00 65.88 88 ASP A CA 1
ATOM 716 C C . ASP A 1 88 ? 22.862 11.740 -34.328 1.00 65.88 88 ASP A C 1
ATOM 718 O O . ASP A 1 88 ? 23.744 12.200 -35.049 1.00 65.88 88 ASP A O 1
ATOM 722 N N . GLU A 1 89 ? 22.735 12.121 -33.056 1.00 64.50 89 GLU A N 1
ATOM 723 C CA . GLU A 1 89 ? 23.542 13.187 -32.445 1.00 64.50 89 GLU A CA 1
ATOM 724 C C . GLU A 1 89 ? 24.925 12.689 -31.986 1.00 64.50 89 GLU A C 1
ATOM 726 O O . GLU A 1 89 ? 25.945 13.224 -32.423 1.00 64.50 89 GLU A O 1
ATOM 731 N N . VAL A 1 90 ? 24.987 11.592 -31.218 1.00 61.38 90 VAL A N 1
ATOM 732 C CA . VAL A 1 90 ? 26.263 11.005 -30.750 1.00 61.38 90 VAL A CA 1
ATOM 733 C C . VAL A 1 90 ? 27.069 10.422 -31.912 1.00 61.38 90 VAL A C 1
ATOM 735 O O . VAL A 1 90 ? 28.288 10.596 -31.981 1.00 61.38 90 VAL A O 1
ATOM 738 N N . SER A 1 91 ? 26.402 9.774 -32.875 1.00 63.34 91 SER A N 1
ATOM 739 C CA . SER A 1 91 ? 27.117 9.202 -34.018 1.00 63.34 91 SER A CA 1
ATOM 740 C C . SER A 1 91 ? 27.693 10.293 -34.920 1.00 63.34 91 SER A C 1
ATOM 742 O O . SER A 1 91 ? 28.786 10.111 -35.439 1.00 63.34 91 SER A O 1
ATOM 744 N N . LYS A 1 92 ? 27.025 11.438 -35.124 1.00 68.38 92 LYS A N 1
ATOM 745 C CA . LYS A 1 92 ? 27.537 12.485 -36.030 1.00 68.38 92 LYS A CA 1
ATOM 746 C C . LYS A 1 92 ? 28.883 13.051 -35.589 1.00 68.38 92 LYS A C 1
ATOM 748 O O . LYS A 1 92 ? 29.769 13.189 -36.434 1.00 68.38 92 LYS A O 1
ATOM 753 N N . ASP A 1 93 ? 29.047 13.346 -34.304 1.00 68.88 93 ASP A N 1
ATOM 754 C CA . ASP A 1 93 ? 30.275 13.961 -33.796 1.00 68.88 93 ASP A CA 1
ATOM 755 C C . ASP A 1 93 ? 31.443 12.968 -33.744 1.00 68.88 93 ASP A C 1
ATOM 757 O O . ASP A 1 93 ? 32.535 13.274 -34.233 1.00 68.88 93 ASP A O 1
ATOM 761 N N . GLU A 1 94 ? 31.216 11.741 -33.265 1.00 65.38 94 GLU A N 1
ATOM 762 C CA . GLU A 1 94 ? 32.262 10.711 -33.233 1.00 65.38 94 GLU A CA 1
ATOM 763 C C . GLU A 1 94 ? 32.661 10.229 -34.637 1.00 65.38 94 GLU A C 1
ATOM 765 O O . GLU A 1 94 ? 33.844 10.011 -34.915 1.00 65.38 94 GLU A O 1
ATOM 770 N N . ILE A 1 95 ? 31.699 10.099 -35.560 1.00 67.00 95 ILE A N 1
ATOM 771 C CA . ILE A 1 95 ? 31.975 9.719 -36.955 1.00 67.00 95 ILE A CA 1
ATOM 772 C C . ILE A 1 95 ? 32.755 10.826 -37.663 1.00 67.00 95 ILE A C 1
ATOM 774 O O . ILE A 1 95 ? 33.650 10.534 -38.459 1.00 67.00 95 ILE A O 1
ATOM 778 N N . LYS A 1 96 ? 32.456 12.099 -37.382 1.00 71.38 96 LYS A N 1
ATOM 779 C CA . LYS A 1 96 ? 33.195 13.234 -37.942 1.00 71.38 96 LYS A CA 1
ATOM 780 C C . LYS A 1 96 ? 34.643 13.255 -37.452 1.00 71.38 96 LYS A C 1
ATOM 782 O O . LYS A 1 96 ? 35.542 13.466 -38.270 1.00 71.38 96 LYS A O 1
ATOM 787 N N . ASP A 1 97 ? 34.885 12.996 -36.169 1.00 76.38 97 ASP A N 1
ATOM 788 C CA . ASP A 1 97 ? 36.239 12.912 -35.608 1.00 76.38 97 ASP A CA 1
ATOM 789 C C . ASP A 1 97 ? 37.022 11.720 -36.182 1.00 76.38 97 ASP A C 1
ATOM 791 O O . ASP A 1 97 ? 38.140 11.883 -36.677 1.00 76.38 97 ASP A O 1
ATOM 795 N N . PHE A 1 98 ? 36.404 10.535 -36.240 1.00 72.31 98 PHE A N 1
ATOM 796 C CA . PHE A 1 98 ? 37.021 9.352 -36.844 1.00 72.31 98 PHE A CA 1
ATOM 797 C C . PHE A 1 98 ? 37.341 9.573 -38.324 1.00 72.31 98 PHE A C 1
ATOM 799 O O . PHE A 1 98 ? 38.467 9.340 -38.755 1.00 72.31 98 PHE A O 1
ATOM 806 N N . LYS A 1 99 ? 36.394 10.108 -39.105 1.00 70.62 99 LYS A N 1
ATOM 807 C CA . LYS A 1 99 ? 36.614 10.436 -40.519 1.00 70.62 99 LYS A CA 1
ATOM 808 C C . LYS A 1 99 ? 37.761 11.428 -40.687 1.00 70.62 99 LYS A C 1
ATOM 810 O O . LYS A 1 99 ? 38.578 11.248 -41.581 1.00 70.62 99 LYS A O 1
ATOM 815 N N . THR A 1 100 ? 37.872 12.428 -39.815 1.00 75.44 100 THR A N 1
ATOM 816 C CA . THR A 1 100 ? 38.976 13.401 -39.851 1.00 75.44 100 THR A CA 1
ATOM 817 C C . THR A 1 100 ? 40.325 12.726 -39.585 1.00 75.44 100 THR A C 1
ATOM 819 O O . THR A 1 100 ? 41.269 12.942 -40.343 1.00 75.44 100 THR A O 1
ATOM 822 N N . LYS A 1 101 ? 40.404 11.843 -38.581 1.00 76.38 101 LYS A N 1
ATOM 823 C CA . LYS A 1 101 ? 41.618 11.077 -38.246 1.00 76.38 101 LYS A CA 1
ATOM 824 C C . LYS A 1 101 ? 42.033 10.104 -39.350 1.00 76.38 101 LYS A C 1
ATOM 826 O O . LYS A 1 101 ? 43.210 10.030 -39.691 1.00 76.38 101 LYS A O 1
ATOM 831 N N . VAL A 1 102 ? 41.080 9.385 -39.947 1.00 70.69 102 VAL A N 1
ATOM 832 C CA . VAL A 1 102 ? 41.368 8.448 -41.047 1.00 70.69 102 VAL A CA 1
ATOM 833 C C . VAL A 1 102 ? 41.765 9.206 -42.318 1.00 70.69 102 VAL A C 1
ATOM 835 O O . VAL A 1 102 ? 42.695 8.783 -42.998 1.00 70.69 102 VAL A O 1
ATOM 838 N N . VAL A 1 103 ? 41.138 10.353 -42.619 1.00 71.06 103 VAL A N 1
ATOM 839 C CA . VAL A 1 103 ? 41.559 11.225 -43.732 1.00 71.06 103 VAL A CA 1
ATOM 840 C C . VAL A 1 103 ? 42.993 11.712 -43.524 1.00 71.06 103 VAL A C 1
ATOM 842 O O . VAL A 1 103 ? 43.796 11.599 -44.446 1.00 71.06 103 VAL A O 1
ATOM 845 N N . GLN A 1 104 ? 43.344 12.183 -42.325 1.00 69.69 104 GLN A N 1
ATOM 846 C CA . GLN A 1 104 ? 44.712 12.603 -41.997 1.00 69.69 104 GLN A CA 1
ATOM 847 C C . GLN A 1 104 ? 45.722 11.459 -42.175 1.00 69.69 104 GLN A C 1
ATOM 849 O O . GLN A 1 104 ? 46.699 11.624 -42.901 1.00 69.69 104 GLN A O 1
ATOM 854 N N . ALA A 1 105 ? 45.433 10.268 -41.645 1.00 66.12 105 ALA A N 1
ATOM 855 C CA . ALA A 1 105 ? 46.291 9.090 -41.816 1.00 66.12 105 ALA A CA 1
ATOM 856 C C . ALA A 1 105 ? 46.422 8.639 -43.290 1.00 66.12 105 ALA A C 1
ATOM 858 O O . ALA A 1 105 ? 47.478 8.170 -43.719 1.00 66.12 105 ALA A O 1
ATOM 859 N N . SER A 1 106 ? 45.361 8.798 -44.092 1.00 63.78 106 SER A N 1
ATOM 860 C CA . SER A 1 106 ? 45.362 8.480 -45.530 1.00 63.78 106 SER A CA 1
ATOM 861 C C . SER A 1 106 ? 46.057 9.533 -46.402 1.00 63.78 106 SER A C 1
ATOM 863 O O . SER A 1 106 ? 46.489 9.226 -47.507 1.00 63.78 106 SER A O 1
ATOM 865 N N . LEU A 1 107 ? 46.177 10.774 -45.921 1.00 63.41 107 LEU A N 1
ATOM 866 C CA . LEU A 1 107 ? 46.967 11.824 -46.569 1.00 63.41 107 LEU A CA 1
ATOM 867 C C . LEU A 1 107 ? 48.466 11.631 -46.300 1.00 63.41 107 LEU A C 1
ATOM 869 O O . LEU A 1 107 ? 49.286 11.941 -47.159 1.00 63.41 107 LEU A O 1
ATOM 873 N N . GLU A 1 108 ? 48.822 11.078 -45.137 1.00 58.78 108 GLU A N 1
ATOM 874 C CA . GLU A 1 108 ? 50.202 10.716 -44.779 1.00 58.78 108 GLU A CA 1
ATOM 875 C C . GLU A 1 108 ? 50.713 9.478 -45.53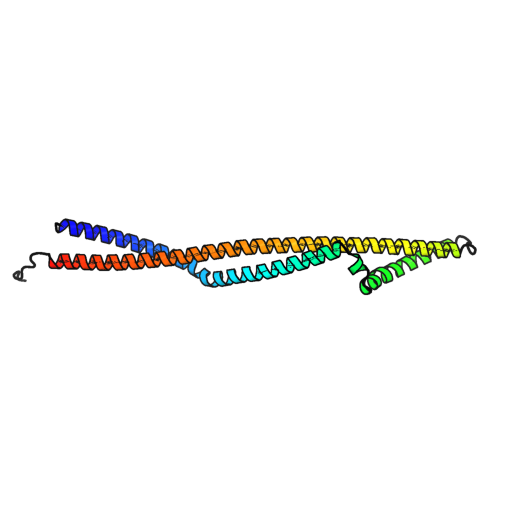4 1.00 58.78 108 GLU A C 1
ATOM 877 O O . GLU A 1 108 ? 51.912 9.330 -45.771 1.00 58.78 108 GLU A O 1
ATOM 882 N N . THR A 1 109 ? 49.810 8.595 -45.959 1.00 56.91 109 THR A N 1
ATOM 883 C CA . THR A 1 109 ? 50.128 7.386 -46.722 1.00 56.91 109 THR A CA 1
ATOM 884 C C . THR A 1 109 ? 49.441 7.461 -48.083 1.00 56.91 109 THR A C 1
ATOM 886 O O . THR A 1 109 ? 48.270 7.143 -48.164 1.00 56.91 109 THR A O 1
ATOM 889 N N . ASN A 1 110 ? 50.137 7.898 -49.146 1.00 55.38 110 ASN A N 1
ATOM 890 C CA . ASN A 1 110 ? 49.626 8.050 -50.530 1.00 55.38 110 ASN A CA 1
ATOM 891 C C . ASN A 1 110 ? 48.735 6.870 -51.003 1.00 55.38 110 ASN A C 1
ATOM 893 O O . ASN A 1 110 ? 49.200 5.947 -51.670 1.00 55.38 110 ASN A O 1
ATOM 897 N N . LEU A 1 111 ? 47.444 6.896 -50.666 1.00 57.75 111 LEU A N 1
ATOM 898 C CA . LEU A 1 111 ? 46.498 5.792 -50.854 1.00 57.75 111 LEU A CA 1
ATOM 899 C C . LEU A 1 111 ? 45.290 6.253 -51.669 1.00 57.75 111 LEU A C 1
ATOM 901 O O . LEU A 1 111 ? 44.134 5.999 -51.336 1.00 57.75 111 LEU A O 1
ATOM 905 N N . THR A 1 112 ? 45.558 6.897 -52.799 1.00 56.19 112 THR A N 1
ATOM 906 C CA . THR A 1 112 ? 44.538 7.280 -53.784 1.00 56.19 112 THR A CA 1
ATOM 907 C C . THR A 1 112 ? 43.860 6.058 -54.426 1.00 56.19 112 THR A C 1
ATOM 909 O O . THR A 1 112 ? 42.716 6.151 -54.862 1.00 56.19 112 THR A O 1
ATOM 912 N N . GLU A 1 113 ? 44.506 4.884 -54.419 1.00 55.91 113 GLU A N 1
ATOM 913 C CA . GLU A 1 113 ? 43.966 3.634 -54.986 1.00 55.91 113 GLU A CA 1
ATOM 914 C C . GLU A 1 113 ? 43.018 2.861 -54.052 1.00 55.91 113 GLU A C 1
ATOM 916 O O . GLU A 1 113 ? 42.366 1.910 -54.479 1.00 55.91 113 GLU A O 1
ATOM 921 N N . ARG A 1 114 ? 42.885 3.256 -52.779 1.00 58.34 114 ARG A N 1
ATOM 922 C CA . ARG A 1 114 ? 42.104 2.505 -51.778 1.00 58.34 114 ARG A CA 1
ATOM 923 C C . ARG A 1 114 ? 40.818 3.195 -51.339 1.00 58.34 114 ARG A C 1
ATOM 925 O O . ARG A 1 114 ? 40.295 2.862 -50.282 1.00 58.34 114 ARG A O 1
ATOM 932 N N . LYS A 1 115 ? 40.255 4.092 -52.151 1.00 62.03 115 LYS A N 1
ATOM 933 C CA . LYS A 1 115 ? 38.996 4.795 -51.836 1.00 62.03 115 LYS A CA 1
ATOM 934 C C . LYS A 1 115 ? 37.861 3.837 -51.435 1.00 62.03 115 LYS A C 1
ATOM 936 O O . LYS A 1 115 ? 37.199 4.060 -50.432 1.00 62.03 115 LYS A O 1
ATOM 941 N N . ASN A 1 116 ? 37.745 2.697 -52.120 1.00 65.50 116 ASN A N 1
ATOM 942 C CA . ASN A 1 116 ? 36.760 1.662 -51.781 1.00 65.50 116 ASN A CA 1
ATOM 943 C C . ASN A 1 116 ? 37.033 0.984 -50.426 1.00 65.50 116 ASN A C 1
ATOM 945 O O . ASN A 1 116 ? 36.100 0.627 -49.717 1.00 65.50 116 ASN A O 1
ATOM 949 N N . LEU A 1 117 ? 38.303 0.801 -50.049 1.00 66.38 117 LEU A N 1
ATOM 950 C CA . LEU A 1 117 ? 38.678 0.245 -48.744 1.00 66.38 117 LEU A CA 1
ATOM 951 C C . LEU A 1 117 ? 38.533 1.283 -47.627 1.00 66.38 117 LEU A C 1
ATOM 953 O O . LEU A 1 117 ? 38.215 0.919 -46.501 1.00 66.38 117 LEU A O 1
ATOM 957 N N . PHE A 1 118 ? 38.736 2.561 -47.936 1.00 67.00 118 PHE A N 1
ATOM 958 C CA . PHE A 1 118 ? 38.494 3.679 -47.031 1.00 67.00 118 PHE A CA 1
ATOM 959 C C . PHE A 1 118 ? 37.003 3.808 -46.701 1.00 67.00 118 PHE A C 1
ATOM 961 O O . PHE A 1 118 ? 36.645 3.794 -45.524 1.00 67.00 118 PHE A O 1
ATOM 968 N N . ASP A 1 119 ? 36.141 3.830 -47.720 1.00 70.56 119 ASP A N 1
ATOM 969 C CA . ASP A 1 119 ? 34.687 3.882 -47.538 1.00 70.56 119 ASP A CA 1
ATOM 970 C C . ASP A 1 119 ? 34.187 2.633 -46.792 1.00 70.56 119 ASP A C 1
ATOM 972 O O . ASP A 1 119 ? 33.444 2.755 -45.821 1.00 70.56 119 ASP A O 1
ATOM 976 N N . LEU A 1 120 ? 34.708 1.442 -47.126 1.00 76.25 120 LEU A N 1
ATOM 977 C CA . LEU A 1 120 ? 34.406 0.208 -46.394 1.00 76.25 120 LEU A CA 1
ATOM 978 C C . LEU A 1 120 ? 34.838 0.284 -44.920 1.00 76.25 120 LEU A C 1
ATOM 980 O O . LEU A 1 120 ? 34.091 -0.137 -44.041 1.00 76.25 120 LEU A O 1
ATOM 984 N N . THR A 1 121 ? 36.023 0.822 -44.618 1.00 73.75 121 THR A N 1
ATOM 985 C CA . THR A 1 121 ? 36.526 0.935 -43.235 1.00 73.75 121 THR A CA 1
ATOM 986 C C . THR A 1 121 ? 35.670 1.897 -42.413 1.00 73.75 121 THR A C 1
ATOM 988 O O . THR A 1 121 ? 35.352 1.600 -41.260 1.00 73.75 121 THR A O 1
ATOM 991 N N . ILE A 1 122 ? 35.252 3.019 -43.007 1.00 74.75 122 ILE A N 1
ATOM 992 C CA . ILE A 1 122 ? 34.337 3.967 -42.367 1.00 74.75 122 ILE A CA 1
ATOM 993 C C . ILE A 1 122 ? 32.977 3.313 -42.134 1.00 74.75 122 ILE A C 1
ATOM 995 O O . ILE A 1 122 ? 32.500 3.339 -41.005 1.00 74.75 122 ILE A O 1
ATOM 999 N N . ASP A 1 123 ? 32.382 2.669 -43.137 1.00 75.25 123 ASP A N 1
ATOM 1000 C CA . ASP A 1 123 ? 31.073 2.025 -42.991 1.00 75.25 123 ASP A CA 1
ATOM 1001 C C . ASP A 1 123 ? 31.095 0.905 -41.945 1.00 75.25 123 ASP A C 1
ATOM 1003 O O . ASP A 1 123 ? 30.173 0.777 -41.137 1.00 75.25 123 ASP A O 1
ATOM 1007 N N . THR A 1 124 ? 32.177 0.124 -41.890 1.00 80.94 124 THR A N 1
ATOM 1008 C CA . THR A 1 124 ? 32.340 -0.932 -40.881 1.00 80.94 124 THR A CA 1
ATOM 1009 C C . THR A 1 124 ? 32.457 -0.336 -39.475 1.00 80.94 124 THR A C 1
ATOM 1011 O O . THR A 1 124 ? 31.825 -0.835 -38.545 1.00 80.94 124 THR A O 1
ATOM 1014 N N . PHE A 1 125 ? 33.209 0.760 -39.314 1.00 77.81 125 PHE A N 1
ATOM 1015 C CA . PHE A 1 125 ? 33.330 1.476 -38.041 1.00 77.81 125 PHE A CA 1
ATOM 1016 C C . PHE A 1 125 ? 31.998 2.098 -37.602 1.00 77.81 125 PHE A C 1
ATOM 1018 O O . PHE A 1 125 ? 31.589 1.930 -36.455 1.00 77.81 125 PHE A O 1
ATOM 1025 N N . VAL A 1 126 ? 31.289 2.763 -38.518 1.00 76.88 126 VAL A N 1
ATOM 1026 C CA . VAL A 1 126 ? 29.975 3.371 -38.268 1.00 76.88 126 VAL A CA 1
ATOM 1027 C C . VAL A 1 126 ? 28.971 2.312 -37.822 1.00 76.88 126 VAL A C 1
ATOM 1029 O O . VAL A 1 126 ? 28.280 2.505 -36.824 1.00 76.88 126 VAL A O 1
ATOM 1032 N N . ASN A 1 127 ? 28.908 1.177 -38.518 1.00 79.12 127 ASN A N 1
ATOM 1033 C CA . ASN A 1 127 ? 27.990 0.094 -38.175 1.00 79.12 127 ASN A CA 1
ATOM 1034 C C . ASN A 1 127 ? 28.361 -0.574 -36.844 1.00 79.12 127 ASN A C 1
ATOM 1036 O O . ASN A 1 127 ? 27.477 -0.847 -36.034 1.00 79.12 127 ASN A O 1
ATOM 1040 N N . ALA A 1 128 ? 29.655 -0.781 -36.578 1.00 80.38 128 ALA A N 1
ATOM 1041 C CA . ALA A 1 128 ? 30.121 -1.316 -35.301 1.00 80.38 128 ALA A CA 1
ATOM 1042 C C . ALA A 1 128 ? 29.792 -0.378 -34.127 1.00 80.38 128 ALA A C 1
ATOM 1044 O O . ALA A 1 128 ? 29.329 -0.845 -33.088 1.00 80.38 128 ALA A O 1
ATOM 1045 N N . ARG A 1 129 ? 29.971 0.941 -34.290 1.00 77.25 129 ARG A N 1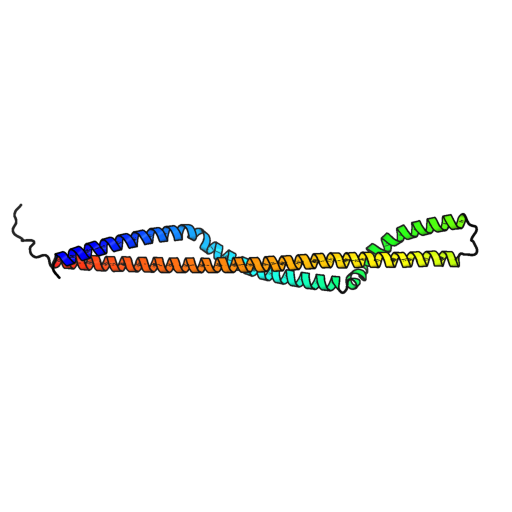
ATOM 1046 C CA . ARG A 1 129 ? 29.627 1.925 -33.250 1.00 77.25 129 ARG A CA 1
ATOM 1047 C C . ARG A 1 129 ? 28.126 2.056 -33.047 1.00 77.25 129 ARG A C 1
ATOM 1049 O O . ARG A 1 129 ? 27.693 2.045 -31.902 1.00 77.25 129 ARG A O 1
ATOM 1056 N N . LYS A 1 130 ? 27.328 2.099 -34.117 1.00 77.00 130 LYS A N 1
ATOM 1057 C CA . LYS A 1 130 ? 25.859 2.098 -34.007 1.00 77.00 130 LYS A CA 1
ATOM 1058 C C . LYS A 1 130 ? 25.356 0.891 -33.222 1.00 77.00 130 LYS A C 1
ATOM 1060 O O . LYS A 1 130 ? 24.551 1.063 -32.317 1.00 77.00 130 LYS A O 1
ATOM 1065 N N . LYS A 1 131 ? 25.891 -0.298 -33.515 1.00 80.56 131 LYS A N 1
ATOM 1066 C CA . LYS A 1 131 ? 25.553 -1.521 -32.785 1.00 80.56 131 LYS A CA 1
ATOM 1067 C C . LYS A 1 131 ? 25.972 -1.457 -31.312 1.00 80.56 131 LYS A C 1
ATOM 1069 O O . LYS A 1 131 ? 25.217 -1.870 -30.444 1.00 80.56 131 LYS A O 1
ATOM 1074 N N . MET A 1 132 ? 27.149 -0.905 -31.019 1.00 82.38 132 MET A N 1
ATOM 1075 C CA . MET A 1 132 ? 27.613 -0.727 -29.639 1.00 82.38 132 MET A CA 1
ATOM 1076 C C . MET A 1 132 ? 26.716 0.240 -28.847 1.00 82.38 132 MET A C 1
ATOM 1078 O O . MET A 1 132 ? 26.370 -0.051 -27.707 1.00 82.38 132 MET A O 1
ATOM 1082 N N . ILE A 1 133 ? 26.304 1.356 -29.457 1.00 78.88 133 ILE A N 1
ATOM 1083 C CA . ILE A 1 133 ? 25.369 2.319 -28.852 1.00 78.88 133 ILE A CA 1
ATOM 1084 C C . ILE A 1 133 ? 24.001 1.663 -28.624 1.00 78.88 133 ILE A C 1
ATOM 1086 O O . ILE A 1 133 ? 23.402 1.834 -27.569 1.00 78.88 133 ILE A O 1
ATOM 1090 N N . GLU A 1 134 ? 23.508 0.888 -29.590 1.00 79.88 134 GLU A N 1
ATOM 1091 C CA . GLU A 1 134 ? 22.257 0.133 -29.467 1.00 79.88 134 GLU A CA 1
ATOM 1092 C C . GLU A 1 134 ? 22.294 -0.857 -28.295 1.00 79.88 134 GLU A C 1
ATOM 1094 O O . GLU A 1 134 ? 21.370 -0.880 -27.480 1.00 79.88 134 GLU A O 1
ATOM 1099 N N . GLU A 1 135 ? 23.385 -1.610 -28.144 1.00 83.62 135 GLU A N 1
ATOM 1100 C CA . GLU A 1 135 ? 23.586 -2.519 -27.011 1.00 83.62 135 GLU A CA 1
ATOM 1101 C C . GLU A 1 135 ? 23.649 -1.766 -25.668 1.00 83.62 135 GLU A C 1
ATOM 1103 O O . GLU A 1 135 ? 23.021 -2.189 -24.694 1.00 83.62 135 GLU A O 1
ATOM 1108 N N . GLU A 1 136 ? 24.342 -0.624 -25.607 1.00 84.31 136 GLU A N 1
ATOM 1109 C CA . GLU A 1 136 ? 24.461 0.195 -24.393 1.00 84.31 136 GLU A CA 1
ATOM 1110 C C . GLU A 1 136 ? 23.119 0.808 -23.966 1.00 84.31 136 GLU A C 1
ATOM 1112 O O . GLU A 1 136 ? 22.746 0.759 -22.790 1.00 84.31 136 GLU A O 1
ATOM 1117 N N . VAL A 1 137 ? 22.346 1.332 -24.919 1.00 82.56 137 VAL A N 1
ATOM 1118 C CA . VAL A 1 137 ? 21.014 1.894 -24.656 1.00 82.56 137 VAL A CA 1
ATOM 1119 C C . VAL A 1 137 ? 20.040 0.799 -24.234 1.00 82.56 137 VAL A C 1
ATOM 1121 O O . VAL A 1 137 ? 19.292 0.978 -23.272 1.00 82.56 137 VAL A O 1
ATOM 1124 N N . THR A 1 138 ? 20.076 -0.356 -24.898 1.00 85.25 138 THR A N 1
ATOM 1125 C CA . THR A 1 138 ? 19.261 -1.524 -24.536 1.00 85.25 138 THR A CA 1
ATOM 1126 C C . THR A 1 138 ? 19.556 -1.972 -23.106 1.00 85.25 138 THR A C 1
ATOM 1128 O O . THR A 1 138 ? 18.634 -2.183 -22.312 1.00 85.25 138 THR A O 1
ATOM 1131 N N . PHE A 1 139 ? 20.837 -2.037 -22.737 1.00 87.50 139 PHE A N 1
ATOM 1132 C CA . PHE A 1 139 ? 21.257 -2.339 -21.373 1.00 87.50 139 PHE A CA 1
ATOM 1133 C C . PHE A 1 139 ? 20.756 -1.289 -20.369 1.00 87.50 139 PHE A C 1
ATOM 1135 O O . PHE A 1 139 ? 20.228 -1.645 -19.314 1.00 87.50 139 PHE A O 1
ATOM 1142 N N . ALA A 1 140 ? 20.855 0.003 -20.696 1.00 87.06 140 ALA A N 1
ATOM 1143 C CA . ALA A 1 140 ? 20.355 1.080 -19.844 1.00 87.06 140 ALA A CA 1
ATOM 1144 C C . ALA A 1 140 ? 18.831 0.996 -19.628 1.00 87.06 140 ALA A C 1
ATOM 1146 O O . ALA A 1 140 ? 18.356 1.167 -18.501 1.00 87.06 140 ALA A O 1
ATOM 1147 N N . ILE A 1 141 ? 18.065 0.675 -20.677 1.00 87.56 141 ILE A N 1
ATOM 1148 C CA . ILE A 1 141 ? 16.612 0.462 -20.601 1.00 87.56 141 ILE A CA 1
ATOM 1149 C C . ILE A 1 141 ? 16.290 -0.724 -19.687 1.00 87.56 141 ILE A C 1
ATOM 1151 O O . ILE A 1 141 ? 15.446 -0.604 -18.796 1.00 87.56 141 ILE A O 1
ATOM 1155 N N . GLN A 1 142 ? 16.985 -1.852 -19.849 1.00 90.12 142 GLN A N 1
ATOM 1156 C CA . GLN A 1 142 ? 16.801 -3.027 -18.992 1.00 90.12 142 GLN A CA 1
ATOM 1157 C C . GLN A 1 142 ? 17.160 -2.732 -17.530 1.00 90.12 142 GLN A C 1
ATOM 1159 O O . GLN A 1 142 ? 16.436 -3.138 -16.619 1.00 90.12 142 GLN A O 1
ATOM 1164 N N . PHE A 1 143 ? 18.237 -1.986 -17.283 1.00 91.56 143 PHE A N 1
ATOM 1165 C CA . PHE A 1 143 ? 18.620 -1.566 -15.937 1.00 91.56 143 PHE A CA 1
ATOM 1166 C C . PHE A 1 143 ? 17.546 -0.676 -15.291 1.00 91.56 143 PHE A C 1
ATOM 1168 O O . PHE A 1 143 ? 17.134 -0.914 -14.151 1.00 91.56 143 PHE A O 1
ATOM 1175 N N . LEU A 1 144 ? 17.025 0.306 -16.033 1.00 90.50 144 LEU A N 1
ATOM 1176 C CA . LEU A 1 144 ? 15.912 1.146 -15.589 1.00 90.50 144 LEU A CA 1
ATOM 1177 C C . LEU A 1 144 ? 14.659 0.305 -15.293 1.00 90.50 144 LEU A C 1
ATOM 1179 O O . LEU A 1 144 ? 13.986 0.518 -14.283 1.00 90.50 144 LEU A O 1
ATOM 1183 N N . ALA A 1 145 ? 14.366 -0.683 -16.136 1.00 92.00 145 ALA A N 1
ATOM 1184 C CA . ALA A 1 145 ? 13.244 -1.592 -15.954 1.00 92.00 145 ALA A CA 1
ATOM 1185 C C . ALA A 1 145 ? 13.349 -2.384 -14.637 1.00 92.00 145 ALA A C 1
ATOM 1187 O O . ALA A 1 145 ? 12.366 -2.492 -13.900 1.00 92.00 145 ALA A O 1
ATOM 1188 N N . VAL A 1 146 ? 14.548 -2.852 -14.269 1.00 93.94 146 VAL A N 1
ATOM 1189 C CA . VAL A 1 146 ? 14.800 -3.501 -12.969 1.00 93.94 146 VAL A CA 1
ATOM 1190 C C . VAL A 1 146 ? 14.527 -2.547 -11.801 1.00 93.94 146 VAL A C 1
ATOM 1192 O O . VAL A 1 146 ? 13.892 -2.944 -10.819 1.00 93.94 146 VAL A O 1
ATOM 1195 N N . LEU A 1 147 ? 14.934 -1.277 -11.902 1.00 95.06 147 LEU A N 1
ATOM 1196 C CA . LEU A 1 147 ? 14.636 -0.270 -10.875 1.00 95.06 147 LEU A CA 1
ATOM 1197 C C . LEU A 1 147 ? 13.126 -0.025 -10.727 1.00 95.06 147 LEU A C 1
ATOM 1199 O O . LEU A 1 147 ? 12.619 0.061 -9.606 1.00 95.06 147 LEU A O 1
ATOM 1203 N N . ILE A 1 148 ? 12.392 0.028 -11.841 1.00 93.62 148 ILE A N 1
ATOM 1204 C CA . ILE A 1 148 ? 10.927 0.156 -11.848 1.00 93.62 148 ILE A CA 1
ATOM 1205 C C . ILE A 1 148 ? 10.270 -1.049 -11.158 1.00 93.62 148 ILE A C 1
ATOM 1207 O O . ILE A 1 148 ? 9.356 -0.877 -10.346 1.00 93.62 148 ILE A O 1
ATOM 1211 N N . ILE A 1 149 ? 10.759 -2.266 -11.414 1.00 93.25 149 ILE A N 1
ATOM 1212 C CA . ILE A 1 149 ? 10.269 -3.488 -10.760 1.00 93.25 149 ILE A CA 1
ATOM 1213 C C . ILE A 1 149 ? 10.533 -3.439 -9.246 1.00 93.25 149 ILE A C 1
ATOM 1215 O O . ILE A 1 149 ? 9.638 -3.744 -8.452 1.00 93.25 149 ILE A O 1
ATOM 1219 N N . LEU A 1 150 ? 11.721 -3.003 -8.813 1.00 94.56 150 LEU A N 1
ATOM 1220 C CA . LEU A 1 150 ? 12.033 -2.820 -7.387 1.00 94.56 150 LEU A CA 1
ATOM 1221 C C . LEU A 1 150 ? 11.111 -1.786 -6.719 1.00 94.56 150 LEU A C 1
ATOM 1223 O O . LEU A 1 150 ? 10.655 -1.981 -5.584 1.00 94.56 150 LEU A O 1
ATOM 1227 N N . LEU A 1 151 ? 10.779 -0.708 -7.429 1.00 93.69 151 LEU A N 1
ATOM 1228 C CA . LEU A 1 151 ? 9.819 0.287 -6.959 1.00 93.69 151 LEU A CA 1
ATOM 1229 C C . LEU A 1 151 ? 8.407 -0.310 -6.821 1.00 93.69 151 LEU A C 1
ATOM 1231 O O . LEU A 1 151 ? 7.734 -0.086 -5.811 1.00 93.69 151 LEU A O 1
ATOM 1235 N N . ALA A 1 152 ? 7.974 -1.135 -7.778 1.00 93.50 152 ALA A N 1
ATOM 1236 C CA . ALA A 1 152 ? 6.699 -1.848 -7.708 1.00 93.50 152 ALA A CA 1
ATOM 1237 C C . ALA A 1 152 ? 6.619 -2.778 -6.483 1.00 93.50 152 ALA A C 1
ATOM 1239 O O . ALA A 1 152 ? 5.630 -2.758 -5.743 1.00 93.50 152 ALA A O 1
ATOM 1240 N N . ILE A 1 153 ? 7.688 -3.535 -6.205 1.00 92.44 153 ILE A N 1
ATOM 1241 C CA . ILE A 1 153 ? 7.803 -4.385 -5.008 1.00 92.44 153 ILE A CA 1
ATOM 1242 C C . ILE A 1 153 ? 7.660 -3.544 -3.732 1.00 92.44 153 ILE A C 1
ATOM 1244 O O . ILE A 1 153 ? 6.939 -3.928 -2.804 1.00 92.44 153 ILE A O 1
ATOM 1248 N N . SER A 1 154 ? 8.284 -2.365 -3.701 1.00 92.38 154 SER A N 1
ATOM 1249 C CA . SER A 1 154 ? 8.179 -1.430 -2.577 1.00 92.38 154 SER A CA 1
ATOM 1250 C C . SER A 1 154 ? 6.732 -0.973 -2.351 1.00 92.38 154 SER A C 1
ATOM 1252 O O . SER A 1 154 ? 6.248 -0.966 -1.214 1.00 92.38 154 SER A O 1
ATOM 1254 N N . PHE A 1 155 ? 5.980 -0.680 -3.416 1.00 90.94 155 PHE A N 1
ATOM 1255 C CA . PHE A 1 155 ? 4.558 -0.344 -3.303 1.00 90.94 155 PHE A CA 1
ATOM 1256 C C . PHE A 1 155 ? 3.703 -1.508 -2.788 1.00 90.94 155 PHE A C 1
ATOM 1258 O O . PHE A 1 155 ? 2.847 -1.303 -1.916 1.00 90.94 155 PHE A O 1
ATOM 1265 N N . PHE A 1 156 ? 3.964 -2.740 -3.231 1.00 89.94 156 PHE A N 1
ATOM 1266 C CA . PHE A 1 156 ? 3.294 -3.923 -2.683 1.00 89.94 156 PHE A CA 1
ATOM 1267 C C . PHE A 1 156 ? 3.586 -4.119 -1.193 1.00 89.94 156 PHE A C 1
ATOM 1269 O O . PHE A 1 156 ? 2.682 -4.456 -0.418 1.00 89.94 156 PHE A O 1
ATOM 1276 N N . TYR A 1 157 ? 4.814 -3.839 -0.760 1.00 91.56 157 TYR A N 1
ATOM 1277 C CA . TYR A 1 157 ? 5.181 -3.882 0.651 1.00 91.56 157 TYR A CA 1
ATOM 1278 C C . TYR A 1 157 ? 4.410 -2.842 1.483 1.00 91.56 157 TYR A C 1
ATOM 1280 O O . TYR A 1 157 ? 3.804 -3.185 2.506 1.00 91.56 157 TYR A O 1
ATOM 1288 N N . ILE A 1 158 ? 4.335 -1.589 1.021 1.00 87.69 158 ILE A N 1
ATOM 1289 C CA . ILE A 1 158 ? 3.574 -0.521 1.698 1.00 87.69 158 ILE A CA 1
ATOM 1290 C C . ILE A 1 158 ? 2.073 -0.858 1.738 1.00 87.69 158 ILE A C 1
ATOM 1292 O O . ILE A 1 158 ? 1.392 -0.625 2.746 1.00 87.69 158 ILE A O 1
ATOM 1296 N N . SER A 1 159 ? 1.543 -1.463 0.675 1.00 88.31 159 SER A N 1
ATOM 1297 C CA . SER A 1 159 ? 0.164 -1.958 0.626 1.00 88.31 159 SER A CA 1
ATOM 1298 C C . SER A 1 159 ? -0.099 -3.035 1.688 1.00 88.31 159 SER A C 1
ATOM 1300 O O . SER A 1 159 ? -1.099 -2.979 2.420 1.00 88.31 159 SER A O 1
ATOM 1302 N N . ARG A 1 160 ? 0.833 -3.982 1.865 1.00 87.44 160 ARG A N 1
ATOM 1303 C CA . ARG A 1 160 ? 0.766 -4.994 2.930 1.00 87.44 160 ARG A CA 1
ATOM 1304 C C . ARG A 1 160 ? 0.772 -4.353 4.320 1.00 87.44 160 ARG A C 1
ATOM 1306 O O . ARG A 1 160 ? -0.031 -4.746 5.172 1.00 87.44 160 ARG A O 1
ATOM 1313 N N . LEU A 1 161 ? 1.630 -3.358 4.547 1.00 85.88 161 LEU A N 1
ATOM 1314 C CA . LEU A 1 161 ? 1.683 -2.613 5.808 1.00 85.88 161 LEU A CA 1
ATOM 1315 C C . LEU A 1 161 ? 0.351 -1.901 6.099 1.00 85.88 161 LEU A C 1
ATOM 1317 O O . LEU A 1 161 ? -0.179 -1.997 7.208 1.00 85.88 161 LEU A O 1
ATOM 1321 N N . SER A 1 162 ? -0.237 -1.269 5.082 1.00 84.69 162 SER A N 1
ATOM 1322 C CA . SER A 1 162 ? -1.531 -0.581 5.180 1.00 84.69 162 SER A CA 1
ATOM 1323 C C . SER A 1 162 ? -2.656 -1.538 5.595 1.00 84.69 162 SER A C 1
ATOM 1325 O O . SER A 1 162 ? -3.458 -1.205 6.466 1.00 84.69 162 SER A O 1
ATOM 1327 N N . ARG A 1 163 ? -2.661 -2.782 5.088 1.00 80.31 163 ARG A N 1
ATOM 1328 C CA . ARG A 1 163 ? -3.596 -3.834 5.540 1.00 80.31 163 ARG A CA 1
ATOM 1329 C C . ARG A 1 163 ? -3.418 -4.174 7.024 1.00 80.31 163 ARG A C 1
ATOM 1331 O O . ARG A 1 163 ? -4.404 -4.403 7.723 1.00 80.31 163 ARG A O 1
ATOM 1338 N N . LYS A 1 164 ? -2.176 -4.232 7.518 1.00 82.31 164 LYS A N 1
ATOM 1339 C CA . LYS A 1 164 ? -1.883 -4.517 8.935 1.00 82.31 164 LYS A CA 1
ATOM 1340 C C . LYS A 1 164 ? -2.396 -3.395 9.843 1.00 82.31 164 LYS A C 1
ATOM 1342 O O . LYS A 1 164 ? -3.001 -3.687 10.872 1.00 82.31 164 LYS A O 1
ATOM 1347 N N . LEU A 1 165 ? -2.201 -2.137 9.445 1.00 80.81 165 LEU A N 1
ATOM 1348 C CA . LEU A 1 165 ? -2.715 -0.969 10.170 1.00 80.81 165 LEU A CA 1
ATOM 1349 C C . LEU A 1 165 ? -4.246 -0.924 10.171 1.00 80.81 165 LEU A C 1
ATOM 1351 O O . LEU A 1 165 ? -4.846 -0.717 11.223 1.00 80.81 165 LEU A O 1
ATOM 1355 N N . GLN A 1 166 ? -4.879 -1.216 9.033 1.00 81.44 166 GLN A N 1
ATOM 1356 C CA . GLN A 1 166 ? -6.336 -1.304 8.932 1.00 81.44 166 GLN A CA 1
ATOM 1357 C C . GLN A 1 166 ? -6.911 -2.342 9.910 1.00 81.44 166 GLN A C 1
ATOM 1359 O O . GLN A 1 166 ? -7.831 -2.032 10.662 1.00 81.44 166 GLN A O 1
ATOM 1364 N N . LYS A 1 167 ? -6.335 -3.555 9.959 1.00 79.56 167 LYS A N 1
ATOM 1365 C CA . LYS A 1 167 ? -6.762 -4.604 10.904 1.00 79.56 167 LYS A CA 1
ATOM 1366 C C . LYS A 1 167 ? -6.608 -4.175 12.363 1.00 79.56 167 LYS A C 1
ATOM 1368 O O . LYS A 1 167 ? -7.495 -4.438 13.166 1.00 79.56 167 LYS A O 1
ATOM 1373 N N . ARG A 1 168 ? -5.496 -3.513 12.708 1.00 79.69 168 ARG A N 1
ATOM 1374 C CA . ARG A 1 168 ? -5.274 -2.989 14.065 1.00 79.69 168 ARG A CA 1
ATOM 1375 C C . ARG A 1 168 ? -6.340 -1.963 14.441 1.00 79.69 168 ARG A C 1
ATOM 1377 O O . ARG A 1 168 ? -6.939 -2.099 15.497 1.00 79.69 168 ARG A O 1
ATOM 1384 N N . ASN A 1 169 ? -6.641 -1.008 13.562 1.00 79.94 169 ASN A N 1
ATOM 1385 C CA . ASN A 1 169 ? -7.687 -0.019 13.828 1.00 79.94 169 ASN A CA 1
ATOM 1386 C C . ASN A 1 169 ? -9.074 -0.659 13.995 1.00 79.94 169 ASN A C 1
ATOM 1388 O O . ASN A 1 169 ? -9.818 -0.256 14.882 1.00 79.94 169 ASN A O 1
ATOM 1392 N N . GLN A 1 170 ? -9.404 -1.680 13.195 1.00 76.75 170 GLN A N 1
ATOM 1393 C CA . GLN A 1 170 ? -10.662 -2.423 13.336 1.00 76.75 170 GLN A CA 1
ATOM 1394 C C . GLN A 1 170 ? -10.762 -3.158 14.677 1.00 76.75 170 GLN A C 1
ATOM 1396 O O . GLN A 1 170 ? -11.818 -3.141 15.300 1.00 76.75 170 GLN A O 1
ATOM 1401 N N . LEU A 1 171 ? -9.681 -3.803 15.128 1.00 78.56 171 LEU A N 1
ATOM 1402 C CA . LEU A 1 171 ? -9.659 -4.483 16.426 1.00 78.56 171 LEU A CA 1
ATOM 1403 C C . LEU A 1 171 ? -9.844 -3.501 17.579 1.00 78.56 171 LEU A C 1
ATOM 1405 O O . LEU A 1 171 ? -10.612 -3.787 18.490 1.00 78.56 171 LEU A O 1
ATOM 1409 N N . ILE A 1 172 ? -9.194 -2.339 17.512 1.00 77.50 172 ILE A N 1
ATOM 1410 C CA . ILE A 1 172 ? -9.347 -1.335 18.562 1.00 77.50 172 ILE A CA 1
ATOM 1411 C C . ILE A 1 172 ? -10.772 -0.772 18.561 1.00 77.50 172 ILE A C 1
ATOM 1413 O O . ILE A 1 172 ? -11.382 -0.684 19.614 1.00 77.50 172 ILE A O 1
ATOM 1417 N N . SER A 1 173 ? -11.357 -0.516 17.388 1.00 76.25 173 SER A N 1
ATOM 1418 C CA . SER A 1 173 ? -12.763 -0.103 17.302 1.00 76.25 173 SER A CA 1
ATOM 1419 C C . SER A 1 173 ? -13.721 -1.129 17.919 1.00 76.25 173 SER A C 1
ATOM 1421 O O . SER A 1 173 ? -14.708 -0.732 18.527 1.00 76.25 173 SER A O 1
ATOM 1423 N N . LYS A 1 174 ? -13.451 -2.435 17.779 1.00 78.31 174 LYS A N 1
ATOM 1424 C CA . LYS A 1 174 ? -14.251 -3.487 18.428 1.00 78.31 174 LYS A CA 1
ATOM 1425 C C . LYS A 1 174 ? -14.076 -3.492 19.947 1.00 78.31 174 LYS A C 1
ATOM 1427 O O . LYS A 1 174 ? -15.057 -3.678 20.663 1.00 78.31 174 LYS A O 1
ATOM 1432 N N . ALA A 1 175 ? -12.851 -3.291 20.428 1.00 78.06 175 ALA A N 1
ATOM 1433 C CA . ALA A 1 175 ? -12.590 -3.144 21.856 1.00 78.06 175 ALA A CA 1
ATOM 1434 C C . ALA A 1 175 ? -13.339 -1.930 22.427 1.00 78.06 175 ALA A C 1
ATOM 1436 O O . ALA A 1 175 ? -14.032 -2.080 23.425 1.00 78.06 175 ALA A O 1
ATOM 1437 N N . ASP A 1 176 ? -13.317 -0.788 21.735 1.00 77.81 176 ASP A N 1
ATOM 1438 C CA . ASP A 1 176 ? -14.048 0.420 22.139 1.00 77.81 176 ASP A CA 1
ATOM 1439 C C . ASP A 1 176 ? -15.563 0.151 22.259 1.00 77.81 176 ASP A C 1
ATOM 1441 O O . ASP A 1 176 ? -16.188 0.541 23.245 1.00 77.81 176 ASP A O 1
ATOM 1445 N N . THR A 1 177 ? -16.165 -0.566 21.297 1.00 78.06 177 THR A N 1
ATOM 1446 C CA . THR A 1 177 ? -17.591 -0.940 21.383 1.00 78.06 177 THR A CA 1
ATOM 1447 C C . THR A 1 177 ? -17.889 -1.901 22.531 1.00 78.06 177 THR A C 1
ATOM 1449 O O . THR A 1 177 ? -18.940 -1.803 23.159 1.00 78.06 177 THR A O 1
ATOM 1452 N N . LEU A 1 178 ? -16.969 -2.825 22.826 1.00 76.88 178 LEU A N 1
ATOM 1453 C CA . LEU A 1 178 ? -17.130 -3.766 23.930 1.00 76.88 178 LEU A CA 1
ATOM 1454 C C . LEU A 1 178 ? -17.074 -3.036 25.276 1.00 76.88 178 LEU A C 1
ATOM 1456 O O . LEU A 1 178 ? -17.928 -3.278 26.124 1.00 76.88 178 LEU A O 1
ATOM 1460 N N . THR A 1 179 ? -16.127 -2.110 25.447 1.00 79.94 179 THR A N 1
ATOM 1461 C CA . THR A 1 179 ? -16.020 -1.270 26.647 1.00 79.94 179 THR A CA 1
ATOM 1462 C C . THR A 1 179 ? -17.300 -0.473 26.877 1.00 79.94 179 THR A C 1
ATOM 1464 O O . THR A 1 179 ? -17.803 -0.454 27.994 1.00 79.94 179 THR A O 1
ATOM 1467 N N . GLN A 1 180 ? -17.885 0.116 25.828 1.00 78.81 180 GLN A N 1
ATOM 1468 C CA . GLN A 1 180 ? -19.151 0.851 25.948 1.00 78.81 180 GLN A CA 1
ATOM 1469 C C . GLN A 1 180 ? -20.325 -0.034 26.377 1.00 78.81 180 GLN A C 1
ATOM 1471 O O . GLN A 1 180 ? -21.131 0.387 27.205 1.00 78.81 180 GLN A O 1
ATOM 1476 N N . ASN A 1 181 ? -20.414 -1.259 25.853 1.00 77.12 181 ASN A N 1
ATOM 1477 C CA . ASN A 1 181 ? -21.447 -2.208 26.271 1.00 77.12 181 ASN A CA 1
ATOM 1478 C C . ASN A 1 181 ? -21.272 -2.603 27.740 1.00 77.12 181 ASN A C 1
ATOM 1480 O O . ASN A 1 181 ? -22.228 -2.535 28.502 1.00 77.12 181 ASN A O 1
ATOM 1484 N N . ILE A 1 182 ? -20.041 -2.914 28.157 1.00 77.62 182 ILE A N 1
ATOM 1485 C CA . ILE A 1 182 ? -19.726 -3.227 29.557 1.00 77.62 182 ILE A CA 1
ATOM 1486 C C . ILE A 1 182 ? -20.113 -2.059 30.470 1.00 77.62 182 ILE A C 1
ATOM 1488 O O . ILE A 1 182 ? -20.723 -2.261 31.516 1.00 77.62 182 ILE A O 1
ATOM 1492 N N . LEU A 1 183 ? -19.790 -0.828 30.073 1.00 79.31 183 LEU A N 1
ATOM 1493 C CA . LEU A 1 183 ? -20.094 0.371 30.852 1.00 79.31 183 LEU A CA 1
ATOM 1494 C C . LEU A 1 183 ? -21.607 0.576 31.004 1.00 79.31 183 LEU A C 1
ATOM 1496 O O . LEU A 1 183 ? -22.078 0.899 32.094 1.00 79.31 183 LEU A O 1
ATOM 1500 N N . ARG A 1 184 ? -22.369 0.309 29.938 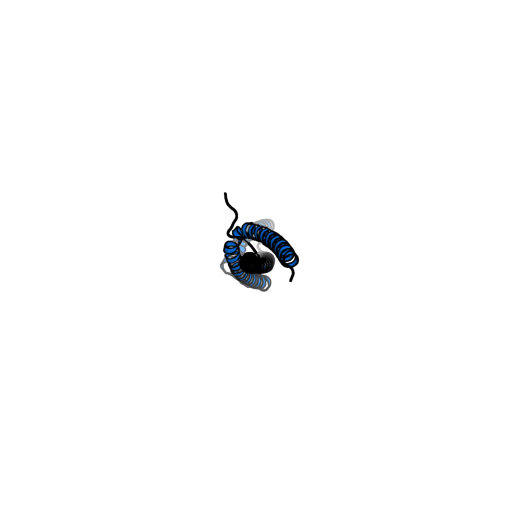1.00 79.50 184 ARG A N 1
ATOM 1501 C CA . ARG A 1 184 ? -23.835 0.322 29.952 1.00 79.50 184 ARG A CA 1
ATOM 1502 C C . ARG A 1 184 ? -24.412 -0.763 30.864 1.00 79.50 184 ARG A C 1
ATOM 1504 O O . ARG A 1 184 ? -25.318 -0.465 31.637 1.00 79.50 184 ARG A O 1
ATOM 1511 N N . ASP A 1 185 ? -23.876 -1.979 30.815 1.00 78.06 185 ASP A N 1
ATOM 1512 C CA . ASP A 1 185 ? -24.320 -3.094 31.661 1.00 78.06 185 ASP A CA 1
ATOM 1513 C C . ASP A 1 185 ? -24.043 -2.812 33.147 1.00 78.06 185 ASP A C 1
ATOM 1515 O O . ASP A 1 185 ? -24.898 -3.054 34.001 1.00 78.06 185 ASP A O 1
ATOM 1519 N N . TYR A 1 186 ? -22.885 -2.219 33.467 1.00 77.69 186 TYR A N 1
ATOM 1520 C CA . TYR A 1 186 ? -22.586 -1.738 34.820 1.00 77.69 186 TYR A CA 1
ATOM 1521 C C . TYR A 1 186 ? -23.587 -0.684 35.284 1.00 77.69 186 TYR A C 1
ATOM 1523 O O . TYR A 1 186 ? -24.019 -0.717 36.432 1.00 77.69 186 TYR A O 1
ATOM 1531 N N . GLN A 1 187 ? -23.957 0.244 34.406 1.00 78.94 187 GLN A N 1
ATOM 1532 C CA . GLN A 1 187 ? -24.904 1.307 34.724 1.00 78.94 187 GLN A CA 1
ATOM 1533 C C . GLN A 1 187 ? -26.295 0.737 35.032 1.00 78.94 187 GLN A C 1
ATOM 1535 O O . GLN A 1 187 ? -26.861 1.062 36.069 1.00 78.94 187 GLN A O 1
ATOM 1540 N N . LEU A 1 188 ? -26.776 -0.203 34.213 1.00 80.44 188 LEU A N 1
ATOM 1541 C CA . LEU A 1 188 ? -28.025 -0.928 34.466 1.00 80.44 188 LEU A CA 1
ATOM 1542 C C . LEU A 1 188 ? -27.985 -1.709 35.785 1.00 80.44 188 LEU A C 1
ATOM 1544 O O . LEU A 1 188 ? -28.919 -1.625 36.575 1.00 80.44 188 LEU A O 1
ATOM 1548 N N . THR A 1 189 ? -26.884 -2.414 36.051 1.00 80.00 189 THR A N 1
ATOM 1549 C CA . THR A 1 189 ? -26.720 -3.194 37.288 1.00 80.00 189 THR A CA 1
ATOM 1550 C C . THR A 1 189 ? -26.737 -2.295 38.526 1.00 80.00 189 THR A C 1
ATOM 1552 O O . THR A 1 189 ? -27.342 -2.643 39.535 1.00 80.00 189 THR A O 1
ATOM 1555 N N . ILE A 1 190 ? -26.083 -1.129 38.463 1.00 79.56 190 ILE A N 1
ATOM 1556 C CA . ILE A 1 190 ? -26.075 -0.159 39.567 1.00 79.56 190 ILE A CA 1
ATOM 1557 C C . ILE A 1 190 ? -27.485 0.391 39.810 1.00 79.56 190 ILE A C 1
ATOM 1559 O O . ILE A 1 190 ? -27.892 0.473 40.969 1.00 79.56 190 ILE A O 1
ATOM 1563 N N . ASP A 1 191 ? -28.221 0.727 38.748 1.00 81.31 191 ASP A N 1
ATOM 1564 C CA . ASP A 1 191 ? -29.592 1.242 38.839 1.00 81.31 191 ASP A CA 1
ATOM 1565 C C . ASP A 1 191 ? -30.563 0.189 39.406 1.00 81.31 191 ASP A C 1
ATOM 1567 O O . ASP A 1 191 ? -31.473 0.516 40.171 1.00 81.31 191 ASP A O 1
ATOM 1571 N N . GLU A 1 192 ? -30.387 -1.085 39.044 1.00 80.50 192 GLU A N 1
ATOM 1572 C CA . GLU A 1 192 ? -31.152 -2.209 39.597 1.00 80.50 192 GLU A CA 1
ATOM 1573 C C . GLU A 1 192 ? -30.826 -2.447 41.076 1.00 80.50 192 GLU A C 1
ATOM 1575 O O . GLU A 1 192 ? -31.743 -2.533 41.896 1.00 80.50 192 GLU A O 1
ATOM 1580 N N . GLU A 1 193 ? -29.540 -2.488 41.447 1.00 76.25 193 GLU A N 1
ATOM 1581 C CA . GLU A 1 193 ? -29.132 -2.651 42.847 1.00 76.25 193 GLU A CA 1
ATOM 1582 C C . GLU A 1 193 ? -29.613 -1.481 43.726 1.00 76.25 193 GLU A C 1
ATOM 1584 O O . GLU A 1 193 ? -29.989 -1.708 44.878 1.00 76.25 193 GLU A O 1
ATOM 1589 N N . GLU A 1 194 ? -29.660 -0.253 43.196 1.00 77.94 194 GLU A N 1
ATOM 1590 C CA . GLU A 1 194 ? -30.191 0.925 43.895 1.00 77.94 194 GLU A CA 1
ATOM 1591 C C . GLU A 1 194 ? -31.694 0.798 44.169 1.00 77.94 194 GLU A C 1
ATOM 1593 O O . GLU A 1 194 ? -32.128 0.950 45.312 1.00 77.94 194 GLU A O 1
ATOM 1598 N N . LYS A 1 195 ? -32.481 0.407 43.158 1.00 81.31 195 LYS A N 1
ATOM 1599 C CA . LYS A 1 195 ? -33.924 0.156 43.316 1.00 81.31 195 LYS A CA 1
ATOM 1600 C C . LYS A 1 195 ? -34.210 -0.949 44.328 1.00 81.31 195 LYS A C 1
ATOM 1602 O O . LYS A 1 195 ? -35.133 -0.818 45.130 1.00 81.31 195 LYS A O 1
ATOM 1607 N N . GLU A 1 196 ? -33.438 -2.035 44.304 1.00 75.50 196 GLU A N 1
ATOM 1608 C CA . GLU A 1 196 ? -33.582 -3.129 45.269 1.00 75.50 196 GLU A CA 1
ATOM 1609 C C . GLU A 1 196 ? -33.234 -2.694 46.699 1.00 75.50 196 GLU A C 1
ATOM 1611 O O . GLU A 1 196 ? -33.927 -3.079 47.644 1.00 75.50 196 GLU A O 1
ATOM 1616 N N . LEU A 1 197 ? -32.173 -1.898 46.873 1.00 77.81 197 LEU A N 1
ATOM 1617 C CA . LEU A 1 197 ? -31.776 -1.350 48.172 1.00 77.81 197 LEU A CA 1
ATOM 1618 C C . LEU A 1 197 ? -32.849 -0.420 48.746 1.00 77.81 197 LEU A C 1
ATOM 1620 O O . LEU A 1 197 ? -33.149 -0.515 49.937 1.00 77.81 197 LEU A O 1
ATOM 1624 N N . ASP A 1 198 ? -33.451 0.434 47.921 1.00 79.50 198 ASP A N 1
ATOM 1625 C CA . ASP A 1 198 ? -34.539 1.320 48.343 1.00 79.50 198 ASP A CA 1
ATOM 1626 C C . ASP A 1 198 ? -35.792 0.536 48.748 1.00 79.50 198 ASP A C 1
ATOM 1628 O O . ASP A 1 198 ? -36.397 0.818 49.786 1.00 79.50 198 ASP A O 1
ATOM 1632 N N . LEU A 1 199 ? -36.130 -0.518 47.999 1.00 81.31 199 LEU A N 1
ATOM 1633 C CA . LEU A 1 199 ? -37.208 -1.447 48.346 1.00 81.31 199 LEU A CA 1
ATOM 1634 C C . LEU A 1 199 ? -36.953 -2.131 49.696 1.00 81.31 199 LEU A C 1
ATOM 1636 O O . LEU A 1 199 ? -37.835 -2.159 50.554 1.00 81.31 199 LEU A O 1
ATOM 1640 N N . MET A 1 200 ? -35.738 -2.640 49.917 1.00 73.88 200 MET A N 1
ATOM 1641 C CA . MET A 1 200 ? -35.364 -3.301 51.171 1.00 73.88 200 MET A CA 1
ATOM 1642 C C . MET A 1 200 ? -35.361 -2.341 52.364 1.00 73.88 200 MET A C 1
ATOM 1644 O O . MET A 1 200 ? -35.847 -2.706 53.434 1.00 73.88 200 MET A O 1
ATOM 1648 N N . LYS A 1 201 ? -34.871 -1.107 52.192 1.00 75.62 201 LYS A N 1
ATOM 1649 C CA . LYS A 1 201 ? -34.943 -0.066 53.229 1.00 75.62 201 LYS A CA 1
ATOM 1650 C C . LYS A 1 201 ? -36.392 0.273 53.576 1.00 75.62 201 LYS A C 1
ATOM 1652 O O . LYS A 1 201 ? -36.711 0.341 54.759 1.00 75.62 201 LYS A O 1
ATOM 1657 N N . GLY A 1 202 ? -37.265 0.411 52.574 1.00 74.00 202 GLY A N 1
ATOM 1658 C CA . GLY A 1 202 ? -38.700 0.650 52.762 1.00 74.00 202 GLY A CA 1
ATOM 1659 C C . GLY A 1 202 ? -39.421 -0.483 53.506 1.00 74.00 202 GLY A C 1
ATOM 1660 O O . GLY A 1 202 ? -40.256 -0.233 54.375 1.00 74.00 202 GLY A O 1
ATOM 1661 N N . MET A 1 203 ? -39.059 -1.739 53.227 1.00 74.19 203 MET A N 1
ATOM 1662 C CA . MET A 1 203 ? -39.574 -2.900 53.966 1.00 74.19 203 MET A CA 1
ATOM 1663 C C . MET A 1 203 ? -39.105 -2.926 55.427 1.00 74.19 203 MET A C 1
ATOM 1665 O O . MET A 1 203 ? -39.818 -3.437 56.291 1.00 74.19 203 MET A O 1
ATOM 1669 N N . LEU A 1 204 ? -37.914 -2.400 55.720 1.00 64.56 204 LEU A N 1
ATOM 1670 C CA . LEU A 1 204 ? -37.347 -2.365 57.070 1.00 64.56 204 LEU A CA 1
ATOM 1671 C C . LEU A 1 204 ? -38.001 -1.270 57.926 1.00 64.56 204 LEU A C 1
ATOM 1673 O O . LEU A 1 204 ? -38.292 -1.509 59.095 1.00 64.56 204 LEU A O 1
ATOM 1677 N N . THR A 1 205 ? -38.321 -0.113 57.339 1.00 65.50 205 THR A N 1
ATOM 1678 C CA . THR A 1 205 ? -39.097 0.949 58.003 1.00 65.50 205 THR A CA 1
ATOM 1679 C C . THR A 1 205 ? -40.556 0.564 58.245 1.00 65.50 205 THR A C 1
ATOM 1681 O O . THR A 1 205 ? -41.100 0.944 59.276 1.00 65.50 205 THR A O 1
ATOM 1684 N N . GLN A 1 206 ? -41.188 -0.222 57.364 1.00 58.78 206 GLN A N 1
ATOM 1685 C CA . GLN A 1 206 ? -42.548 -0.738 57.598 1.00 58.78 206 GLN A CA 1
ATOM 1686 C C . GLN A 1 206 ? -42.619 -1.870 58.635 1.00 58.78 206 GLN A C 1
ATOM 1688 O O . GLN A 1 206 ? -43.627 -1.991 59.326 1.00 58.78 206 GLN A O 1
ATOM 1693 N N . ASN A 1 207 ? -41.574 -2.694 58.759 1.00 54.56 207 ASN A N 1
ATOM 1694 C CA . ASN A 1 207 ? -41.545 -3.837 59.681 1.00 54.56 207 ASN A CA 1
ATOM 1695 C C . ASN A 1 207 ? -40.901 -3.530 61.045 1.00 54.56 207 ASN A C 1
ATOM 1697 O O . ASN A 1 207 ? -40.734 -4.446 61.850 1.00 54.56 207 ASN A O 1
ATOM 1701 N N . SER A 1 208 ? -40.523 -2.278 61.320 1.00 43.06 208 SER A N 1
ATOM 1702 C CA . SER A 1 208 ? -40.003 -1.878 62.630 1.00 43.06 208 SER A CA 1
ATOM 1703 C C . SER A 1 208 ? -41.169 -1.757 63.628 1.00 43.06 208 SER A C 1
ATOM 1705 O O . SER A 1 208 ? -41.991 -0.852 63.478 1.00 43.06 208 SER A O 1
ATOM 1707 N N . PRO A 1 209 ? -41.293 -2.633 64.647 1.00 49.28 209 PRO A N 1
ATOM 1708 C CA . PRO A 1 209 ? -42.347 -2.513 65.646 1.00 49.28 209 PRO A CA 1
ATOM 1709 C C . PRO A 1 209 ? -42.004 -1.350 66.590 1.00 49.28 209 PRO A C 1
ATOM 1711 O O . PRO A 1 209 ? -40.897 -1.301 67.120 1.00 49.28 209 PRO A O 1
ATOM 1714 N N . ASN A 1 210 ? -42.969 -0.458 66.825 1.00 47.62 210 ASN A N 1
ATOM 1715 C CA . ASN A 1 210 ? -42.941 0.683 67.754 1.00 47.62 210 ASN A CA 1
ATOM 1716 C C . ASN A 1 210 ? -42.020 1.869 67.405 1.00 47.62 210 ASN A C 1
ATOM 1718 O O . ASN A 1 210 ? -40.917 2.006 67.929 1.00 47.62 210 ASN A O 1
ATOM 1722 N N . SER A 1 211 ? -42.582 2.856 66.704 1.00 42.19 211 SER A N 1
ATOM 1723 C CA . SER A 1 211 ? -42.516 4.236 67.201 1.00 42.19 211 SER A CA 1
ATOM 1724 C C . SER A 1 211 ? -43.817 4.518 67.960 1.00 42.19 211 SER A C 1
ATOM 1726 O O . SER A 1 211 ? -44.851 4.814 67.364 1.00 42.19 211 SER A O 1
ATOM 1728 N N . ASP A 1 212 ? -43.755 4.310 69.271 1.00 45.12 212 ASP A N 1
ATOM 1729 C CA . ASP A 1 212 ? -44.799 4.589 70.257 1.00 45.12 212 ASP A CA 1
ATOM 1730 C C . ASP A 1 212 ? -45.282 6.056 70.150 1.00 45.12 212 ASP A C 1
ATOM 1732 O O . ASP A 1 212 ? -44.449 6.964 70.229 1.00 45.12 212 ASP A O 1
ATOM 1736 N N . PRO A 1 213 ? -46.589 6.325 69.960 1.00 45.75 213 PRO A N 1
ATOM 1737 C CA . PRO A 1 213 ? -47.118 7.686 69.865 1.00 45.75 213 PRO A CA 1
ATOM 1738 C C . PRO A 1 213 ? -47.149 8.452 71.204 1.00 45.75 213 PRO A C 1
ATOM 1740 O O . PRO A 1 213 ? -47.582 9.601 71.212 1.00 45.75 213 PRO A O 1
ATOM 1743 N N . ASN A 1 214 ? -46.683 7.877 72.323 1.00 42.28 214 ASN A N 1
ATOM 1744 C CA . ASN A 1 214 ? -46.767 8.490 73.656 1.00 42.28 214 ASN A CA 1
ATOM 1745 C C . ASN A 1 214 ? -45.413 8.693 74.364 1.00 42.28 214 ASN A C 1
ATOM 1747 O O . ASN A 1 214 ? -45.210 8.233 75.489 1.00 42.28 214 ASN A O 1
ATOM 1751 N N . LYS A 1 215 ? -44.498 9.472 73.776 1.00 32.91 215 LYS A N 1
ATOM 1752 C CA . LYS A 1 215 ? -43.368 10.039 74.535 1.00 32.91 215 LYS A CA 1
ATOM 1753 C C . LYS A 1 215 ? -43.409 11.573 74.483 1.00 32.91 215 LYS A C 1
ATOM 1755 O O . LYS A 1 215 ? -43.246 12.122 73.395 1.00 32.91 215 LYS A O 1
ATOM 1760 N N . PRO A 1 216 ? -43.681 12.268 75.606 1.00 37.75 216 PRO A N 1
ATOM 1761 C CA . PRO A 1 216 ? -43.726 13.722 75.624 1.00 37.75 216 PRO A CA 1
ATOM 1762 C C . PRO A 1 216 ? -42.310 14.321 75.621 1.00 37.75 216 PRO A C 1
ATOM 1764 O O . PRO A 1 216 ? -41.376 13.694 76.121 1.00 37.75 216 PRO A O 1
ATOM 1767 N N . ILE A 1 217 ? -42.258 15.514 75.016 1.00 42.31 217 ILE A N 1
ATOM 1768 C CA . ILE A 1 217 ? -41.207 16.547 74.879 1.00 42.31 217 ILE A CA 1
ATOM 1769 C C . ILE A 1 217 ? -39.936 16.329 75.708 1.00 42.31 217 ILE A C 1
ATOM 1771 O O . ILE A 1 217 ? -40.034 16.327 76.955 1.00 42.31 217 ILE A O 1
#